Protein AF-A0A7S1IVI8-F1 (afdb_monomer_lite)

Sequence (232 aa):
GAVKAHVPAVGKTLTARTLLLISDVQFVPLKRIPSFKHANGERSRDVGDVARTAHVVMEAKKSFKKLTEKPQPLQKLVELHLTAAWDPYKTKGDMTAHNTTVAWCDTKAFQLVTTFDCPLETFGTWMRTTANIFKTDEMIESREILEMVDDVTSIVYSSYKSPALGVSKRDAVVMMVKDYKTADEAAALGLPAMRTFIDAGVSVKHPKAPEKKGYVRLKVFCAGYIAQELEP

Structure (mmCIF, N/CA/C/O backbone):
data_AF-A0A7S1IVI8-F1
#
_entry.id   AF-A0A7S1IVI8-F1
#
loop_
_atom_site.group_PDB
_atom_site.id
_atom_site.type_symbol
_atom_site.label_atom_id
_atom_site.label_alt_id
_atom_site.label_comp_id
_atom_site.label_asym_id
_atom_site.label_entity_id
_atom_site.label_seq_id
_atom_site.pdbx_PDB_ins_code
_atom_site.Cartn_x
_atom_site.Cartn_y
_atom_site.Cartn_z
_atom_site.occupancy
_atom_site.B_iso_or_equiv
_atom_site.auth_seq_id
_atom_site.auth_comp_id
_atom_site.auth_asym_id
_atom_site.auth_atom_id
_atom_site.pdbx_PDB_model_num
ATOM 1 N N . GLY A 1 1 ? -15.919 7.656 -6.593 1.00 27.58 1 GLY A N 1
ATOM 2 C CA . GLY A 1 1 ? -15.592 7.920 -8.013 1.00 27.58 1 GLY A CA 1
ATOM 3 C C . GLY A 1 1 ? -14.314 7.183 -8.368 1.00 27.58 1 GLY A C 1
ATOM 4 O O . GLY A 1 1 ? -13.648 6.735 -7.453 1.00 27.58 1 GLY A O 1
ATOM 5 N N . ALA A 1 2 ? -13.987 6.985 -9.650 1.00 26.30 2 ALA A N 1
ATOM 6 C CA . ALA A 1 2 ? -12.609 6.606 -9.992 1.00 26.30 2 ALA A CA 1
ATOM 7 C C . ALA A 1 2 ? -11.811 7.909 -9.996 1.00 26.30 2 ALA A C 1
ATOM 9 O O . ALA A 1 2 ? -12.207 8.838 -10.699 1.00 26.30 2 ALA A O 1
ATOM 10 N N . VAL A 1 3 ? -10.786 8.011 -9.157 1.00 32.88 3 VAL A N 1
ATOM 11 C CA . VAL A 1 3 ? -9.948 9.204 -9.090 1.00 32.88 3 VAL A CA 1
ATOM 12 C C . VAL A 1 3 ? -8.860 9.054 -10.143 1.00 32.88 3 VAL A C 1
ATOM 14 O O . VAL A 1 3 ? -8.028 8.158 -10.045 1.00 32.88 3 VAL A O 1
ATOM 17 N N . LYS A 1 4 ? -8.873 9.913 -11.168 1.00 35.69 4 LYS A N 1
ATOM 18 C CA . LYS A 1 4 ? -7.715 10.087 -12.050 1.00 35.69 4 LYS A CA 1
ATOM 19 C C . LYS A 1 4 ? -6.640 10.805 -11.241 1.00 35.69 4 LYS A C 1
ATOM 21 O O . LYS A 1 4 ? -6.613 12.032 -11.195 1.00 35.69 4 LYS A O 1
ATOM 26 N N . ALA A 1 5 ? -5.782 10.048 -10.567 1.00 44.56 5 ALA A N 1
ATOM 27 C CA . ALA A 1 5 ? -4.559 10.593 -10.004 1.00 44.56 5 ALA A CA 1
ATOM 28 C C . ALA A 1 5 ? -3.682 11.077 -11.170 1.00 44.56 5 ALA A C 1
ATOM 30 O O . ALA A 1 5 ? -3.105 10.266 -11.888 1.00 44.56 5 ALA A O 1
ATOM 31 N N . HIS A 1 6 ? -3.620 12.390 -11.408 1.00 49.34 6 HIS A N 1
ATOM 32 C CA . HIS A 1 6 ? -2.615 12.968 -12.302 1.00 49.34 6 HIS A CA 1
ATOM 33 C C . HIS A 1 6 ? -1.264 12.911 -11.587 1.00 49.34 6 HIS A C 1
ATOM 35 O O . HIS A 1 6 ? -0.893 13.822 -10.843 1.00 49.34 6 HIS A O 1
ATOM 41 N N . VAL A 1 7 ? -0.552 11.800 -11.766 1.00 53.34 7 VAL A N 1
ATOM 42 C CA . VAL A 1 7 ? 0.892 11.769 -11.539 1.00 53.34 7 VAL A CA 1
ATOM 43 C C . VAL A 1 7 ? 1.529 12.536 -12.707 1.00 53.34 7 VAL A C 1
ATOM 45 O O . VAL A 1 7 ? 1.076 12.352 -13.837 1.00 53.34 7 VAL A O 1
ATOM 48 N N . PRO A 1 8 ? 2.495 13.446 -12.475 1.00 52.72 8 PRO A N 1
ATOM 49 C CA . PRO A 1 8 ? 3.100 14.222 -13.555 1.00 52.72 8 PRO A CA 1
ATOM 50 C C . PRO A 1 8 ? 3.662 13.297 -14.639 1.00 52.72 8 PRO A C 1
ATOM 52 O O . PRO A 1 8 ? 4.476 12.425 -14.331 1.00 52.72 8 PRO A O 1
ATOM 55 N N . ALA A 1 9 ? 3.207 13.485 -15.879 1.00 47.66 9 ALA A N 1
ATOM 56 C CA . ALA A 1 9 ? 3.594 12.643 -17.001 1.00 47.66 9 ALA A CA 1
ATOM 57 C C . ALA A 1 9 ? 5.025 12.955 -17.446 1.00 47.66 9 ALA A C 1
ATOM 59 O O . ALA A 1 9 ? 5.341 14.104 -17.760 1.00 47.66 9 ALA A O 1
ATOM 60 N N . VAL A 1 10 ? 5.890 11.938 -17.463 1.00 49.22 10 VAL A N 1
ATOM 61 C CA . VAL A 1 10 ? 7.276 12.050 -17.949 1.00 49.22 10 VAL A CA 1
ATOM 62 C C . VAL A 1 10 ? 7.665 10.777 -18.713 1.00 49.22 10 VAL A C 1
ATOM 64 O O . VAL A 1 10 ? 8.539 10.027 -18.293 1.00 49.22 10 VAL A O 1
ATOM 67 N N . GLY A 1 11 ? 6.977 10.515 -19.828 1.00 43.66 11 GLY A N 1
ATOM 68 C CA . GLY A 1 11 ? 7.474 9.720 -20.963 1.00 43.66 11 GLY A CA 1
ATOM 69 C C . GLY A 1 11 ? 7.809 8.238 -20.743 1.00 43.66 11 GLY A C 1
ATOM 70 O O . GLY A 1 11 ? 8.435 7.645 -21.618 1.00 43.66 11 GLY A O 1
ATOM 71 N N . LYS A 1 12 ? 7.431 7.632 -19.614 1.00 54.69 12 LYS A N 1
ATOM 72 C CA . LYS A 1 12 ? 7.560 6.191 -19.362 1.00 54.69 12 LYS A CA 1
ATOM 73 C C . LYS A 1 12 ? 6.278 5.680 -18.727 1.00 54.69 12 LYS A C 1
ATOM 75 O O . LYS A 1 12 ? 5.839 6.227 -17.721 1.00 54.69 12 LYS A O 1
ATOM 80 N N . THR A 1 13 ? 5.724 4.603 -19.273 1.00 62.78 13 THR A N 1
ATOM 81 C CA . THR A 1 13 ? 4.551 3.935 -18.702 1.00 62.78 13 THR A CA 1
ATOM 82 C C . THR A 1 13 ? 4.991 2.820 -17.752 1.00 62.78 13 THR A C 1
ATOM 84 O O . THR A 1 13 ? 5.950 2.098 -18.010 1.00 62.78 13 THR A O 1
ATOM 87 N N . LEU A 1 14 ? 4.301 2.672 -16.627 1.00 62.88 14 LEU A N 1
ATOM 88 C CA . LEU A 1 14 ? 4.507 1.604 -15.655 1.00 62.88 14 LEU A CA 1
ATOM 89 C C . LEU A 1 14 ? 3.182 0.934 -15.304 1.00 62.88 14 LEU A C 1
ATOM 91 O O . LEU A 1 14 ? 2.121 1.555 -15.377 1.00 62.88 14 LEU A O 1
ATOM 95 N N . THR A 1 15 ? 3.236 -0.340 -14.918 1.00 60.28 15 THR A N 1
ATOM 96 C CA . THR A 1 15 ? 2.089 -1.047 -14.338 1.00 60.28 15 THR A CA 1
ATOM 97 C C . THR A 1 15 ? 2.228 -1.032 -12.831 1.00 60.28 15 THR A C 1
ATOM 99 O O . THR A 1 15 ? 3.221 -1.502 -12.281 1.00 60.28 15 THR A O 1
ATOM 102 N N . ALA A 1 16 ? 1.210 -0.532 -12.146 1.00 56.09 16 ALA A N 1
ATOM 103 C CA . ALA A 1 16 ? 1.125 -0.589 -10.702 1.00 56.09 16 ALA A CA 1
ATOM 104 C C . ALA A 1 16 ? -0.004 -1.527 -10.287 1.00 56.09 16 ALA A C 1
ATOM 106 O O . ALA A 1 16 ? -1.154 -1.423 -10.723 1.00 56.09 16 ALA A O 1
ATOM 107 N N . ARG A 1 17 ? 0.344 -2.447 -9.396 1.00 58.41 17 ARG A N 1
ATOM 108 C CA . ARG A 1 17 ? -0.577 -3.348 -8.724 1.00 58.41 17 ARG A CA 1
ATOM 109 C C . ARG A 1 17 ? -0.676 -2.896 -7.275 1.00 58.41 17 ARG A C 1
ATOM 111 O O . ARG A 1 17 ? 0.263 -3.051 -6.496 1.00 58.41 17 ARG A O 1
ATOM 118 N N . THR A 1 18 ? -1.802 -2.300 -6.910 1.00 59.81 18 THR A N 1
ATOM 119 C CA . THR A 1 18 ? -2.120 -1.993 -5.516 1.00 59.81 18 THR A CA 1
ATOM 120 C C . THR A 1 18 ? -2.774 -3.210 -4.904 1.00 59.81 18 THR A C 1
ATOM 122 O O . THR A 1 18 ? -3.796 -3.686 -5.390 1.00 59.81 18 THR A O 1
ATOM 125 N N . LEU A 1 19 ? -2.220 -3.699 -3.808 1.00 53.97 19 LEU A N 1
ATOM 126 C CA . LEU A 1 19 ? -2.821 -4.765 -3.038 1.00 53.97 19 LEU A CA 1
ATOM 127 C C . LEU A 1 19 ? -3.330 -4.203 -1.721 1.00 53.97 19 LEU A C 1
ATOM 129 O O . LEU A 1 19 ? -2.565 -3.670 -0.923 1.00 53.97 19 LEU A O 1
ATOM 133 N N . LEU A 1 20 ? -4.624 -4.335 -1.473 1.00 51.75 20 LEU A N 1
ATOM 134 C CA . LEU A 1 20 ? -5.239 -3.887 -0.239 1.00 51.75 20 LEU A CA 1
ATOM 135 C C . LEU A 1 20 ? -5.896 -5.074 0.448 1.00 51.75 20 LEU A C 1
ATOM 137 O O . LEU A 1 20 ? -6.904 -5.604 -0.023 1.00 51.75 20 LEU A O 1
ATOM 141 N N . LEU A 1 21 ? -5.352 -5.459 1.600 1.00 50.38 21 LEU A N 1
ATOM 142 C CA . LEU A 1 21 ? -6.040 -6.356 2.510 1.00 50.38 21 LEU A CA 1
ATOM 143 C C . LEU A 1 21 ? -6.258 -5.672 3.859 1.00 50.38 21 LEU A C 1
ATOM 145 O O . LEU A 1 21 ? -5.359 -5.507 4.689 1.00 50.38 21 LEU A O 1
ATOM 149 N N . ILE A 1 22 ? -7.510 -5.266 4.050 1.00 46.34 22 ILE A N 1
ATOM 150 C CA . ILE A 1 22 ? -8.045 -4.738 5.298 1.00 46.34 22 ILE A CA 1
ATOM 151 C C . ILE A 1 22 ? -8.967 -5.816 5.867 1.00 46.34 22 ILE A C 1
ATOM 153 O O . ILE A 1 22 ? -9.876 -6.280 5.175 1.00 46.34 22 ILE A O 1
ATOM 157 N N . SER A 1 23 ? -8.765 -6.193 7.127 1.00 34.94 23 SER A N 1
ATOM 158 C CA . SER A 1 23 ? -9.785 -6.917 7.884 1.00 34.94 23 SER A CA 1
ATOM 159 C C . SER A 1 23 ? -10.382 -6.024 8.976 1.00 34.94 23 SER A C 1
ATOM 161 O O . SER A 1 23 ? -9.795 -5.010 9.362 1.00 34.94 23 SER A O 1
ATOM 163 N N . ASP A 1 24 ? -11.596 -6.396 9.389 1.00 33.53 24 ASP A N 1
ATOM 164 C CA . ASP A 1 24 ? -12.567 -5.664 10.211 1.00 33.53 24 ASP A CA 1
ATOM 165 C C . ASP A 1 24 ? -13.382 -4.570 9.495 1.00 33.53 24 ASP A C 1
ATOM 167 O O . ASP A 1 24 ? -13.454 -3.402 9.891 1.00 33.53 24 ASP A O 1
ATOM 171 N N . VAL A 1 25 ? -14.163 -4.988 8.490 1.00 30.86 25 VAL A N 1
ATOM 172 C CA . VAL A 1 25 ? -15.459 -4.338 8.224 1.00 30.86 25 VAL A CA 1
ATOM 173 C C . VAL A 1 25 ? -16.477 -4.923 9.204 1.00 30.86 25 VAL A C 1
ATOM 175 O O . VAL A 1 25 ? -17.342 -5.708 8.832 1.00 30.86 25 VAL A O 1
ATOM 178 N N . GLN A 1 26 ? -16.373 -4.558 10.482 1.00 27.53 26 GLN A N 1
ATOM 179 C CA . GLN A 1 26 ? -17.473 -4.822 11.403 1.00 27.53 26 GLN A CA 1
ATOM 180 C C . GLN A 1 26 ? -18.625 -3.894 11.020 1.00 27.53 26 GLN A C 1
ATOM 182 O O . GLN A 1 26 ? -18.536 -2.670 11.156 1.00 27.53 26 GLN A O 1
ATOM 187 N N . PHE A 1 27 ? -19.699 -4.471 10.485 1.00 25.58 27 PHE A N 1
ATOM 188 C CA . PHE A 1 27 ? -20.988 -3.800 10.478 1.00 25.58 27 PHE A CA 1
ATOM 189 C C . PHE A 1 27 ? -21.419 -3.699 11.933 1.00 25.58 27 PHE A C 1
ATOM 191 O O . PHE A 1 27 ? -21.632 -4.717 12.588 1.00 25.58 27 PHE A O 1
ATOM 198 N N . VAL A 1 28 ? -21.529 -2.480 12.456 1.00 25.08 28 VAL A N 1
ATOM 199 C CA . VAL A 1 28 ? -22.255 -2.293 13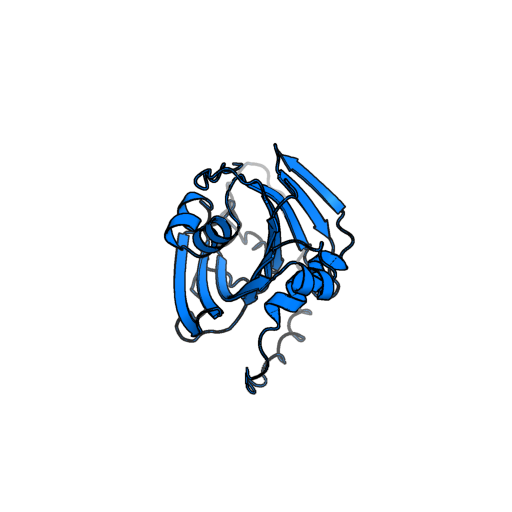.706 1.00 25.08 28 VAL A CA 1
ATOM 200 C C . VAL A 1 28 ? -23.715 -2.564 13.351 1.00 25.08 28 VAL A C 1
ATOM 202 O O . VAL A 1 28 ? -24.267 -1.826 12.531 1.00 25.08 28 VAL A O 1
ATOM 205 N N . PRO A 1 29 ? -24.364 -3.605 13.906 1.00 25.98 29 PRO A N 1
ATOM 206 C CA . PRO A 1 29 ? -25.803 -3.713 13.768 1.00 25.98 29 PRO A CA 1
ATOM 207 C C . PRO A 1 29 ? -26.363 -2.431 14.372 1.00 25.98 29 PRO A C 1
ATOM 209 O O . PRO A 1 29 ? -26.060 -2.129 15.529 1.00 25.98 29 PRO A O 1
ATOM 212 N N . LEU A 1 30 ? -27.117 -1.654 13.593 1.00 27.28 30 LEU A N 1
ATOM 213 C CA . LEU A 1 30 ? -27.808 -0.459 14.070 1.00 27.28 30 LEU A CA 1
ATOM 214 C C . LEU A 1 30 ? -28.721 -0.868 15.237 1.00 27.28 30 LEU A C 1
ATOM 216 O O . LEU A 1 30 ? -29.885 -1.217 15.051 1.00 27.28 30 LEU A O 1
ATOM 220 N N . LYS A 1 31 ? -28.200 -0.859 16.468 1.00 30.55 31 LYS A N 1
ATOM 221 C CA . LYS A 1 31 ? -29.008 -1.003 17.672 1.00 30.55 31 LYS A CA 1
ATOM 222 C C . LYS A 1 31 ? -29.820 0.279 17.794 1.00 30.55 31 LYS A C 1
ATOM 224 O O . LYS A 1 31 ? -29.331 1.283 18.291 1.00 30.55 31 LYS A O 1
ATOM 229 N N . ARG A 1 32 ? -31.065 0.193 17.316 1.00 30.88 32 ARG A N 1
ATOM 230 C CA . ARG A 1 32 ? -32.188 1.102 17.577 1.00 30.88 32 ARG A CA 1
ATOM 231 C C . ARG A 1 32 ? -31.864 2.584 17.371 1.00 30.88 32 ARG A C 1
ATOM 233 O O . ARG A 1 32 ? -31.698 3.339 18.323 1.00 30.88 32 ARG A O 1
ATOM 240 N N . ILE A 1 33 ? -31.942 3.018 16.115 1.00 29.89 33 ILE A N 1
ATOM 241 C CA . ILE A 1 33 ? -32.514 4.343 15.843 1.00 29.89 33 ILE A CA 1
ATOM 242 C C . ILE A 1 33 ? -33.944 4.312 16.427 1.00 29.89 33 ILE A C 1
ATOM 244 O O . ILE A 1 33 ? -34.641 3.315 16.203 1.00 29.89 33 ILE A O 1
ATOM 248 N N . PRO A 1 34 ? -34.388 5.315 17.210 1.00 28.28 34 PRO A N 1
ATOM 249 C CA . PRO A 1 34 ? -35.769 5.389 17.670 1.00 28.28 34 PRO A CA 1
ATOM 250 C C . PRO A 1 34 ? -36.694 5.268 16.462 1.00 28.28 34 PRO A C 1
ATOM 252 O O . PRO A 1 34 ? -36.568 6.011 15.492 1.00 28.28 34 PRO A O 1
ATOM 255 N N . SER A 1 35 ? -37.570 4.271 16.509 1.00 30.52 35 SER A N 1
ATOM 256 C CA . SER A 1 35 ? -38.517 3.928 15.456 1.00 30.52 35 SER A CA 1
ATOM 257 C C . SER A 1 35 ? -39.233 5.165 14.911 1.00 30.52 35 SER A C 1
ATOM 259 O O . SER A 1 35 ? -39.982 5.813 15.646 1.00 30.52 35 SER A O 1
ATOM 261 N N . PHE A 1 36 ? -39.078 5.431 13.613 1.00 29.09 36 PHE A N 1
ATOM 262 C CA . PHE A 1 36 ? -40.124 6.110 12.858 1.00 29.09 36 PHE A CA 1
ATOM 263 C C . PHE A 1 36 ? -41.367 5.217 12.925 1.00 29.09 36 PHE A C 1
ATOM 265 O O . PHE A 1 36 ? -41.352 4.075 12.467 1.00 29.09 36 PHE A O 1
ATOM 272 N N . LYS A 1 37 ? -42.424 5.711 13.574 1.00 28.11 37 LYS A N 1
ATOM 273 C CA . LYS A 1 37 ? -43.736 5.069 13.544 1.00 28.11 37 LYS A CA 1
ATOM 274 C C . LYS A 1 37 ? -44.317 5.263 12.146 1.00 28.11 37 LYS A C 1
ATOM 276 O O . LYS A 1 37 ? -44.696 6.377 11.804 1.00 28.11 37 LYS A O 1
ATOM 281 N N . HIS A 1 38 ? -44.451 4.179 11.392 1.00 32.41 38 HIS A N 1
ATOM 282 C CA . HIS A 1 38 ? -45.550 4.046 10.446 1.00 32.41 38 HIS A CA 1
ATOM 283 C C . HIS A 1 38 ? -46.514 2.971 10.941 1.00 32.41 38 HIS A C 1
ATOM 285 O O . HIS A 1 38 ? -46.120 1.998 11.586 1.00 32.41 38 HIS A O 1
ATOM 291 N N . ALA A 1 39 ? -47.793 3.252 10.710 1.00 35.09 39 ALA A N 1
ATOM 292 C CA . ALA A 1 39 ? -48.938 2.465 11.112 1.00 35.09 39 ALA A CA 1
ATOM 293 C C . ALA A 1 39 ? -48.855 1.054 10.527 1.00 35.09 39 ALA A C 1
ATOM 295 O O . ALA A 1 39 ? -48.947 0.882 9.317 1.00 35.09 39 ALA A O 1
ATOM 296 N N . ASN A 1 40 ? -48.597 0.077 11.389 1.00 36.66 40 ASN A N 1
ATOM 297 C CA . ASN A 1 40 ? -49.301 -1.202 11.497 1.00 36.66 40 ASN A CA 1
ATOM 298 C C . ASN A 1 40 ? -48.449 -2.087 12.402 1.00 36.66 40 ASN A C 1
ATOM 300 O O . ASN A 1 40 ? -47.330 -2.474 12.074 1.00 36.66 40 ASN A O 1
ATOM 304 N N . GLY A 1 41 ? -48.944 -2.270 13.623 1.00 43.31 41 GLY A N 1
ATOM 305 C CA . GLY A 1 41 ? -48.239 -2.995 14.659 1.00 43.31 41 GLY A CA 1
ATOM 306 C C . GLY A 1 41 ? -48.247 -4.484 14.376 1.00 43.31 41 GLY A C 1
ATOM 307 O O . GLY A 1 41 ? -49.315 -5.063 14.278 1.00 43.31 41 GLY A O 1
ATOM 308 N N . GLU A 1 42 ? -47.065 -5.088 14.364 1.00 32.31 42 GLU A N 1
ATOM 309 C CA . GLU A 1 42 ? -46.875 -6.489 14.724 1.00 32.31 42 GLU A CA 1
ATOM 310 C C . GLU A 1 42 ? -45.456 -6.666 15.282 1.00 32.31 42 GLU A C 1
ATOM 312 O O . GLU A 1 42 ? -44.466 -6.189 14.727 1.00 32.31 42 GLU A O 1
ATOM 317 N N . ARG A 1 43 ? -45.371 -7.270 16.472 1.00 37.41 43 ARG A N 1
ATOM 318 C CA . ARG A 1 43 ? -44.118 -7.613 17.155 1.00 37.41 43 ARG A CA 1
ATOM 319 C C . ARG A 1 43 ? -43.804 -9.074 16.867 1.00 37.41 43 ARG A C 1
ATOM 321 O O . ARG A 1 43 ? -44.665 -9.918 17.074 1.00 37.41 43 ARG A O 1
ATOM 328 N N . SER A 1 44 ? -42.542 -9.377 16.589 1.00 32.22 44 SER A N 1
ATOM 329 C CA . SER A 1 44 ? -41.991 -10.713 16.811 1.00 32.22 44 SER A CA 1
ATOM 330 C C . SER A 1 44 ? -40.713 -10.604 17.651 1.00 32.22 44 SER A C 1
ATOM 332 O O . SER A 1 44 ? -39.883 -9.711 17.459 1.00 32.22 44 SER A O 1
ATOM 334 N N . ARG A 1 45 ? -40.652 -11.456 18.679 1.00 34.81 45 ARG A N 1
ATOM 335 C CA . ARG A 1 45 ? -39.506 -11.718 19.549 1.00 34.81 45 ARG A CA 1
ATOM 336 C C . ARG A 1 45 ? -38.760 -12.904 18.941 1.00 34.81 45 ARG A C 1
ATOM 338 O O . ARG A 1 45 ? -39.413 -13.891 18.641 1.00 34.81 45 ARG A O 1
ATOM 345 N N . ASP A 1 46 ? -37.435 -12.839 18.886 1.00 30.05 46 ASP A N 1
ATOM 346 C CA . ASP A 1 46 ? -36.632 -13.874 19.537 1.00 30.05 46 ASP A CA 1
ATOM 347 C C . ASP A 1 46 ? -35.198 -13.400 19.786 1.00 30.05 46 ASP A C 1
ATOM 349 O O . ASP A 1 46 ? -34.561 -12.752 18.955 1.00 30.05 46 ASP A O 1
ATOM 353 N N . VAL A 1 47 ? -34.739 -13.663 21.006 1.00 36.25 47 VAL A N 1
ATOM 354 C CA . VAL A 1 47 ? -33.412 -13.362 21.540 1.00 36.25 47 VAL A CA 1
ATOM 355 C C . VAL A 1 47 ? -32.843 -14.706 21.967 1.00 36.25 47 VAL A C 1
ATOM 357 O O . VAL A 1 47 ? -33.313 -15.274 22.946 1.00 36.25 47 VAL A O 1
ATOM 360 N N . GLY A 1 48 ? -31.836 -15.201 21.256 1.00 27.77 48 GLY A N 1
ATOM 361 C CA . GLY A 1 48 ? -31.130 -16.423 21.629 1.00 27.77 48 GLY A CA 1
ATOM 362 C C . GLY A 1 48 ? -29.796 -16.539 20.898 1.00 27.77 48 GLY A C 1
ATOM 363 O O . GLY A 1 48 ? -29.765 -16.523 19.677 1.00 27.77 48 GLY A O 1
ATOM 364 N N . ASP A 1 49 ? -28.716 -16.647 21.677 1.00 31.14 49 ASP A N 1
ATOM 365 C CA . ASP A 1 49 ? -27.393 -17.173 21.298 1.00 31.14 49 ASP A CA 1
ATOM 366 C C . ASP A 1 49 ? -26.365 -16.294 20.558 1.00 31.14 49 ASP A C 1
ATOM 368 O O . ASP A 1 49 ? -25.866 -16.633 19.490 1.00 31.14 49 ASP A O 1
ATOM 372 N N . VAL A 1 50 ? -25.878 -15.238 21.230 1.00 30.39 50 VAL A N 1
ATOM 373 C CA . VAL A 1 50 ? -24.569 -14.598 20.907 1.00 30.39 50 VAL A CA 1
ATOM 374 C C . VAL A 1 50 ? -23.591 -14.643 22.102 1.00 30.39 50 VAL A C 1
ATOM 376 O O . VAL A 1 50 ? -22.577 -13.955 22.145 1.00 30.39 50 VAL A O 1
ATOM 379 N N . ALA A 1 51 ? -23.857 -15.488 23.102 1.00 29.56 51 ALA A N 1
ATOM 380 C CA . ALA A 1 51 ? -23.073 -15.542 24.342 1.00 29.56 51 ALA A CA 1
ATOM 381 C C . ALA A 1 51 ? -21.893 -16.542 24.334 1.00 29.56 51 ALA A C 1
ATOM 383 O O . ALA A 1 51 ? -21.327 -16.804 25.391 1.00 29.56 51 ALA A O 1
ATOM 384 N N . ARG A 1 52 ? -21.483 -17.100 23.182 1.00 28.05 52 ARG A N 1
ATOM 385 C CA . ARG A 1 52 ? -20.407 -18.121 23.129 1.00 28.05 52 ARG A CA 1
ATOM 386 C C . ARG A 1 52 ? -19.152 -17.785 22.316 1.00 28.05 52 ARG A C 1
ATOM 388 O O . ARG A 1 52 ? -18.234 -18.594 22.294 1.00 28.05 52 ARG A O 1
ATOM 395 N N . THR A 1 53 ? -19.019 -16.575 21.771 1.00 30.14 53 THR A N 1
ATOM 396 C CA . THR A 1 53 ? -17.805 -16.170 21.016 1.00 30.14 53 THR A CA 1
ATOM 397 C C . THR A 1 53 ? -16.853 -15.268 21.819 1.00 30.14 53 THR A C 1
ATOM 399 O O . THR A 1 53 ? -15.921 -14.687 21.274 1.00 30.14 53 THR A O 1
ATOM 402 N N . ALA A 1 54 ? -17.055 -15.137 23.134 1.00 28.08 54 ALA A N 1
ATOM 403 C CA . ALA A 1 54 ? -16.289 -14.217 23.984 1.00 28.08 54 ALA A CA 1
ATOM 404 C C . ALA A 1 54 ? -15.081 -14.849 24.711 1.00 28.08 54 ALA A C 1
ATOM 406 O O . ALA A 1 54 ? -14.492 -14.198 25.570 1.00 28.08 54 ALA A O 1
ATOM 407 N N . HIS A 1 55 ? -14.688 -16.092 24.397 1.00 26.14 55 HIS A N 1
ATOM 408 C CA . HIS A 1 55 ? -13.650 -16.807 25.166 1.00 26.14 55 HIS A CA 1
ATOM 409 C C . HIS A 1 55 ? -12.370 -17.195 24.407 1.00 26.14 55 HIS A C 1
ATOM 411 O O . HIS A 1 55 ? -11.495 -17.812 25.000 1.00 26.14 55 HIS A O 1
ATOM 417 N N . VAL A 1 56 ? -12.196 -16.791 23.141 1.00 27.47 56 VAL A N 1
ATOM 418 C CA . VAL A 1 56 ? -11.006 -17.177 22.338 1.00 27.47 56 VAL A CA 1
ATOM 419 C C . VAL A 1 56 ? -10.042 -16.005 22.050 1.00 27.47 56 VAL A C 1
ATOM 421 O O . VAL A 1 56 ? -8.963 -16.198 21.506 1.00 27.47 56 VAL A O 1
ATOM 424 N N . VAL A 1 57 ? -10.343 -14.772 22.476 1.00 28.78 57 VAL A N 1
ATOM 425 C CA . VAL A 1 57 ? -9.562 -13.575 22.064 1.00 28.78 57 VAL A CA 1
ATOM 426 C C . VAL A 1 57 ? -8.545 -13.090 23.122 1.00 28.78 57 VAL A C 1
ATOM 428 O O . VAL A 1 57 ? -7.929 -12.037 22.975 1.00 28.78 57 VAL A O 1
ATOM 431 N N . MET A 1 58 ? -8.307 -13.846 24.198 1.00 26.38 58 MET A N 1
ATOM 432 C CA . MET A 1 58 ? -7.532 -13.354 25.354 1.00 26.38 58 MET A CA 1
ATOM 433 C C . MET A 1 58 ? -6.037 -13.722 25.405 1.00 26.38 58 MET A C 1
ATOM 435 O O . MET A 1 58 ? -5.353 -13.244 26.308 1.00 26.38 58 MET A O 1
ATOM 439 N N . GLU A 1 59 ? -5.469 -14.443 24.432 1.00 27.41 59 GLU A N 1
ATOM 440 C CA . GLU A 1 59 ? -4.051 -14.870 24.498 1.00 27.41 59 GLU A CA 1
ATOM 441 C C . GLU A 1 59 ? -3.110 -14.326 23.406 1.00 27.41 59 GLU A C 1
ATOM 443 O O . GLU A 1 59 ? -2.012 -14.832 23.211 1.00 27.41 59 GLU A O 1
ATOM 448 N N . ALA A 1 60 ? -3.431 -13.199 22.762 1.00 30.59 60 ALA A N 1
ATOM 449 C CA . ALA A 1 60 ? -2.455 -12.474 21.925 1.00 30.59 60 ALA A CA 1
ATOM 450 C C . ALA A 1 60 ? -1.643 -11.417 22.713 1.00 30.59 60 ALA A C 1
ATOM 452 O O . ALA A 1 60 ? -1.235 -10.382 22.177 1.00 30.59 60 ALA A O 1
ATOM 453 N N . LYS A 1 61 ? -1.427 -11.646 24.015 1.00 37.28 61 LYS A N 1
ATOM 454 C CA . LYS A 1 61 ? -0.542 -10.847 24.875 1.00 37.28 61 LYS A CA 1
ATOM 455 C C . LYS A 1 61 ? 0.719 -11.646 25.188 1.00 37.28 61 LYS A C 1
ATOM 457 O O . LYS A 1 61 ? 0.825 -12.215 26.266 1.00 37.28 61 LYS A O 1
ATOM 462 N N . LYS A 1 62 ? 1.698 -11.637 24.282 1.00 30.47 62 LYS A N 1
ATOM 463 C CA . LYS A 1 62 ? 3.106 -11.841 24.650 1.00 30.47 62 LYS A CA 1
ATOM 464 C C . LYS A 1 62 ? 4.050 -11.324 23.562 1.00 30.47 62 LYS A C 1
ATOM 466 O O . LYS A 1 62 ? 4.094 -11.833 22.453 1.00 30.47 62 LYS A O 1
ATOM 471 N N . SER A 1 63 ? 4.829 -10.324 23.977 1.00 32.38 63 SER A N 1
ATOM 472 C CA . SER A 1 63 ? 6.253 -10.189 23.654 1.00 32.38 63 SER A CA 1
ATOM 473 C C . SER A 1 63 ? 6.639 -9.552 22.315 1.00 32.38 63 SER A C 1
ATOM 475 O O . SER A 1 63 ? 6.936 -10.221 21.334 1.00 32.38 63 SER A O 1
ATOM 477 N N . PHE A 1 64 ? 6.820 -8.227 22.366 1.00 43.91 64 PHE A N 1
ATOM 478 C CA . PHE A 1 64 ? 7.860 -7.530 21.605 1.00 43.91 64 PHE A CA 1
ATOM 479 C C . PHE A 1 64 ? 9.231 -8.136 21.964 1.00 43.91 64 PHE A C 1
ATOM 481 O O . PHE A 1 64 ? 9.815 -7.806 22.997 1.00 43.91 64 PHE A O 1
ATOM 488 N N . LYS A 1 65 ? 9.748 -9.041 21.132 1.00 32.59 65 LYS A N 1
ATOM 489 C CA . LYS A 1 65 ? 11.164 -9.425 21.121 1.00 32.59 65 LYS A CA 1
ATOM 490 C C . LYS A 1 65 ? 11.744 -9.047 19.756 1.00 32.59 65 LYS A C 1
ATOM 492 O O . LYS A 1 65 ? 11.352 -9.614 18.750 1.00 32.59 65 LYS A O 1
ATOM 497 N N . LYS A 1 66 ? 12.628 -8.042 19.792 1.00 34.94 66 LYS A N 1
ATOM 498 C CA . LYS A 1 66 ? 13.604 -7.580 18.787 1.00 34.94 66 LYS A CA 1
ATOM 499 C C . LYS A 1 66 ? 13.193 -7.671 17.302 1.00 34.94 66 LYS A C 1
ATOM 501 O O . LYS A 1 66 ? 13.376 -8.691 16.652 1.00 34.94 66 LYS A O 1
ATOM 506 N N . LEU A 1 67 ? 12.784 -6.522 16.757 1.00 39.19 67 LEU A N 1
ATOM 507 C CA . LEU A 1 67 ? 12.730 -6.180 15.323 1.00 39.19 67 LEU A CA 1
ATOM 508 C C . LEU A 1 67 ? 14.148 -6.104 14.697 1.00 39.19 67 LEU A C 1
ATOM 510 O O . LEU A 1 67 ? 14.535 -5.078 14.150 1.00 39.19 67 LEU A O 1
ATOM 514 N N . THR A 1 68 ? 14.964 -7.153 14.833 1.00 36.72 68 THR A N 1
ATOM 515 C CA . THR A 1 68 ? 16.324 -7.221 14.251 1.00 36.72 68 THR A CA 1
ATOM 516 C C . THR A 1 68 ? 16.401 -8.012 12.942 1.00 36.72 68 THR A C 1
ATOM 518 O O . THR A 1 68 ? 17.478 -8.119 12.369 1.00 36.72 68 THR A O 1
ATOM 521 N N . GLU A 1 69 ? 15.273 -8.498 12.422 1.00 43.50 69 GLU A N 1
ATOM 522 C CA . GLU A 1 69 ? 15.152 -9.071 11.074 1.00 43.50 69 GLU A CA 1
ATOM 523 C C . GLU A 1 69 ? 14.264 -8.134 10.224 1.00 43.50 69 GLU A C 1
ATOM 525 O O . GLU A 1 69 ? 13.055 -8.046 10.437 1.00 43.50 69 GLU A O 1
ATOM 530 N N . LYS A 1 70 ? 14.837 -7.353 9.297 1.00 48.19 70 LYS A N 1
ATOM 531 C CA . LYS A 1 70 ? 14.063 -6.562 8.308 1.00 48.19 70 LYS A CA 1
ATOM 532 C C . LYS A 1 70 ? 13.550 -7.484 7.177 1.00 48.19 70 LYS A C 1
ATOM 534 O O . LYS A 1 70 ? 14.281 -8.405 6.831 1.00 48.19 70 LYS A O 1
ATOM 539 N N . PRO A 1 71 ? 12.458 -7.181 6.436 1.00 54.22 71 PRO A N 1
ATOM 540 C CA . PRO A 1 71 ? 11.168 -6.599 6.804 1.00 54.22 71 PRO A CA 1
ATOM 541 C C . PRO A 1 71 ? 9.999 -7.530 6.368 1.00 54.22 71 PRO A C 1
ATOM 543 O O . PRO A 1 71 ? 9.656 -7.610 5.186 1.00 54.22 71 PRO A O 1
ATOM 546 N N . GLN A 1 72 ? 9.312 -8.177 7.320 1.00 81.19 72 GLN A N 1
ATOM 547 C CA . GLN A 1 72 ? 8.152 -9.058 7.049 1.00 81.19 72 GLN A CA 1
ATOM 548 C C . GLN A 1 72 ? 7.084 -8.511 6.065 1.00 81.19 72 GLN A C 1
ATOM 550 O O . GLN A 1 72 ? 6.517 -9.314 5.319 1.00 81.19 72 GLN A O 1
ATOM 555 N N . PRO A 1 73 ? 6.771 -7.195 6.012 1.00 90.44 73 PRO A N 1
ATOM 556 C CA . PRO A 1 73 ? 5.721 -6.690 5.124 1.00 90.44 73 PRO A CA 1
ATOM 557 C C . PRO A 1 73 ? 5.995 -6.895 3.631 1.00 90.44 73 PRO A C 1
ATOM 559 O O . PRO A 1 73 ? 5.071 -7.257 2.905 1.00 90.44 73 PRO A O 1
ATOM 562 N N . LEU A 1 74 ? 7.237 -6.675 3.174 1.00 91.62 74 LEU A N 1
ATOM 563 C CA . LEU A 1 74 ? 7.582 -6.758 1.748 1.00 91.62 74 LEU A CA 1
ATOM 564 C C . LEU A 1 74 ? 7.456 -8.194 1.239 1.00 91.62 74 LEU A C 1
ATOM 566 O O . LEU A 1 74 ? 6.785 -8.433 0.240 1.00 91.62 74 LEU A O 1
ATOM 570 N N . GLN A 1 75 ? 8.042 -9.152 1.964 1.00 90.31 75 GLN A N 1
ATOM 571 C CA . GLN A 1 75 ? 7.966 -10.570 1.611 1.00 90.31 75 GLN A CA 1
ATOM 572 C C . GLN A 1 75 ? 6.515 -11.048 1.573 1.00 90.31 75 GLN A C 1
ATOM 574 O O . GLN A 1 75 ? 6.102 -11.669 0.600 1.00 90.31 75 GLN A O 1
ATOM 579 N N . LYS A 1 76 ? 5.717 -10.689 2.587 1.00 88.62 76 LYS A N 1
ATOM 580 C CA . LYS A 1 76 ? 4.299 -11.054 2.644 1.00 88.62 76 LYS A CA 1
ATOM 581 C C . LYS A 1 76 ? 3.503 -10.485 1.467 1.00 88.62 76 LYS A C 1
ATOM 583 O O . LYS A 1 76 ? 2.607 -11.153 0.956 1.00 88.62 76 LYS A O 1
ATOM 588 N N . LEU A 1 77 ? 3.817 -9.259 1.043 1.00 91.62 77 LEU A N 1
ATOM 589 C CA . LEU A 1 77 ? 3.180 -8.626 -0.110 1.00 91.62 77 LEU A CA 1
ATOM 590 C C . LEU A 1 77 ? 3.524 -9.360 -1.413 1.00 91.62 77 LEU A C 1
ATOM 592 O O . LEU A 1 77 ? 2.624 -9.644 -2.201 1.00 91.62 77 LEU A O 1
ATOM 596 N N . VAL A 1 78 ? 4.801 -9.691 -1.618 1.00 91.31 78 VAL A N 1
ATOM 597 C CA . VAL A 1 78 ? 5.277 -10.433 -2.798 1.00 91.31 78 VAL A CA 1
ATOM 598 C C . VAL A 1 78 ? 4.698 -11.846 -2.834 1.00 91.31 78 VAL A C 1
ATOM 600 O O . VAL A 1 78 ? 4.166 -12.263 -3.858 1.00 91.31 78 VAL A O 1
ATOM 603 N N . GLU A 1 79 ? 4.720 -12.567 -1.716 1.00 90.81 79 GLU A N 1
ATOM 604 C CA . GLU A 1 79 ? 4.143 -13.909 -1.617 1.00 90.81 79 GLU A CA 1
ATOM 605 C C . GLU A 1 79 ? 2.649 -13.891 -1.948 1.00 90.81 79 GLU A C 1
ATOM 607 O O . GLU A 1 79 ? 2.189 -14.676 -2.777 1.00 90.81 79 GLU A O 1
ATOM 612 N N . LEU A 1 80 ? 1.890 -12.950 -1.372 1.00 88.44 80 LEU A N 1
ATOM 613 C CA . LEU A 1 80 ? 0.467 -12.812 -1.671 1.00 88.44 80 LEU A CA 1
ATOM 614 C C . LEU A 1 80 ? 0.230 -12.423 -3.137 1.00 88.44 80 LEU A C 1
ATOM 616 O O . LEU A 1 80 ? -0.758 -12.845 -3.732 1.00 88.44 80 LEU A O 1
ATOM 620 N N . HIS A 1 81 ? 1.127 -11.637 -3.733 1.00 89.69 81 HIS A N 1
ATOM 621 C CA . HIS A 1 81 ? 1.048 -11.290 -5.144 1.00 89.69 81 HIS A CA 1
ATOM 622 C C . HIS A 1 81 ? 1.182 -12.518 -6.055 1.00 89.69 81 HIS A C 1
ATOM 624 O O . HIS A 1 81 ? 0.386 -12.665 -6.981 1.00 89.69 81 HIS A O 1
ATOM 630 N N . LEU A 1 82 ? 2.159 -13.381 -5.772 1.00 89.50 82 LEU A N 1
ATOM 631 C CA . LEU A 1 82 ? 2.553 -14.501 -6.628 1.00 89.50 82 LEU A CA 1
ATOM 632 C C . LEU A 1 82 ? 1.711 -15.763 -6.431 1.00 89.50 82 LEU A C 1
ATOM 634 O O . LEU A 1 82 ? 1.495 -16.508 -7.380 1.00 89.50 82 LEU A O 1
ATOM 638 N N . THR A 1 83 ? 1.269 -16.027 -5.203 1.00 87.31 83 THR A N 1
ATOM 639 C CA . THR A 1 83 ? 0.665 -17.322 -4.841 1.00 87.31 83 THR A CA 1
ATOM 640 C C . THR A 1 83 ? -0.859 -17.312 -4.837 1.00 87.31 83 THR A C 1
ATOM 642 O O . THR A 1 83 ? -1.480 -18.373 -4.892 1.00 87.31 83 THR A O 1
ATOM 645 N N . ALA A 1 84 ? -1.487 -16.135 -4.766 1.00 86.62 84 ALA A N 1
ATOM 646 C CA . ALA A 1 84 ? -2.937 -16.047 -4.709 1.00 86.62 84 ALA A CA 1
ATOM 647 C C . ALA A 1 84 ? -3.593 -16.348 -6.062 1.00 86.62 84 ALA A C 1
ATOM 649 O O . ALA A 1 84 ? -3.217 -15.804 -7.101 1.00 86.62 84 ALA A O 1
ATOM 650 N N . ALA A 1 85 ? -4.661 -17.144 -6.015 1.00 92.06 85 ALA A N 1
ATOM 651 C CA . ALA A 1 85 ? -5.583 -17.310 -7.129 1.00 92.06 85 ALA A CA 1
ATOM 652 C C . ALA A 1 85 ? -6.496 -16.074 -7.217 1.00 92.06 85 ALA A C 1
ATOM 654 O O . ALA A 1 85 ? -7.489 -15.969 -6.495 1.00 92.06 85 ALA A O 1
ATOM 655 N N . TRP A 1 86 ? -6.105 -15.096 -8.036 1.00 90.62 86 TRP A N 1
ATOM 656 C CA . TRP A 1 86 ? -6.825 -13.833 -8.211 1.00 90.62 86 TRP A CA 1
ATOM 657 C C . TRP A 1 86 ? -8.034 -13.984 -9.139 1.00 90.62 86 TRP A C 1
ATOM 659 O O . TRP A 1 86 ? -7.884 -14.093 -10.355 1.00 90.62 86 TRP A O 1
ATOM 669 N N . ASP A 1 87 ? -9.236 -13.876 -8.579 1.00 93.12 87 ASP A N 1
ATOM 670 C CA . ASP A 1 87 ? -10.482 -13.869 -9.339 1.00 93.12 87 ASP A CA 1
ATOM 671 C C . ASP A 1 87 ? -10.820 -12.450 -9.815 1.00 93.12 87 ASP A C 1
ATOM 673 O O . ASP A 1 87 ? -10.784 -11.507 -9.013 1.00 93.12 87 ASP A O 1
ATOM 677 N N . PRO A 1 88 ? -11.196 -12.248 -11.091 1.00 93.00 88 PRO A N 1
ATOM 678 C CA . PRO A 1 88 ? -11.723 -10.969 -11.553 1.00 93.00 88 PRO A CA 1
ATOM 679 C C . PRO A 1 88 ? -12.935 -10.538 -10.719 1.00 93.00 88 PRO A C 1
ATOM 681 O O . PRO A 1 88 ? -13.863 -11.309 -10.488 1.00 93.00 88 PRO A O 1
ATOM 684 N N . TYR A 1 89 ? -12.946 -9.283 -10.273 1.00 90.00 89 TYR A N 1
ATOM 685 C CA . TYR A 1 89 ? -14.048 -8.715 -9.497 1.00 90.00 89 TYR A CA 1
ATOM 686 C C . TYR A 1 89 ? -14.791 -7.634 -10.272 1.00 90.00 89 TYR A C 1
ATOM 688 O O . TYR A 1 89 ? -16.015 -7.673 -10.390 1.00 90.00 89 TYR A O 1
ATOM 696 N N . LYS A 1 90 ? -14.060 -6.629 -10.768 1.00 90.44 90 LYS A N 1
ATOM 697 C CA . LYS A 1 90 ? -14.657 -5.469 -11.432 1.00 90.44 90 LYS A CA 1
ATOM 698 C C . LYS A 1 90 ? -13.633 -4.710 -12.260 1.00 90.44 90 LYS A C 1
ATOM 700 O O . LYS A 1 90 ? -12.578 -4.371 -11.745 1.00 90.44 90 LYS A O 1
ATOM 705 N N . TH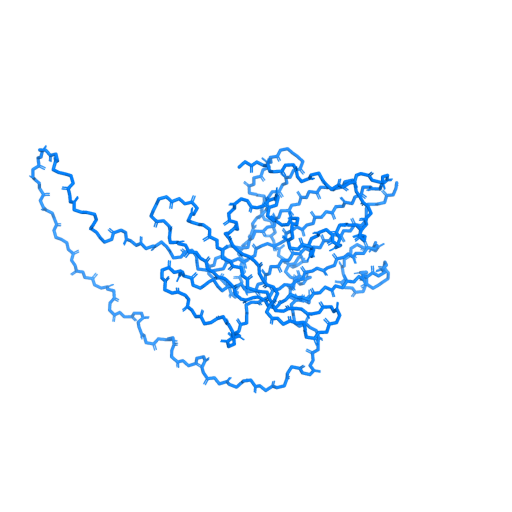R A 1 91 ? -13.998 -4.309 -13.470 1.00 90.94 91 THR A N 1
ATOM 706 C CA . THR A 1 91 ? -13.198 -3.384 -14.287 1.00 90.94 91 THR A CA 1
ATOM 707 C C . THR A 1 91 ? -13.882 -2.025 -14.367 1.00 90.94 91 THR A C 1
ATOM 709 O O . THR A 1 91 ? -15.113 -1.931 -14.417 1.00 90.94 91 THR A O 1
ATOM 712 N N . LYS A 1 92 ? -13.096 -0.947 -14.342 1.00 88.00 92 LYS A N 1
ATOM 713 C CA . LYS A 1 92 ? -13.576 0.418 -14.556 1.00 88.00 92 LYS A CA 1
ATOM 714 C C . LYS A 1 92 ? -12.487 1.256 -15.225 1.00 88.00 92 LYS A C 1
ATOM 716 O O . LYS A 1 92 ? -11.560 1.695 -14.554 1.00 88.00 92 LYS A O 1
ATOM 721 N N . GLY A 1 93 ? -12.668 1.549 -16.512 1.00 89.44 93 GLY A N 1
ATOM 722 C CA . GLY A 1 93 ? -11.642 2.225 -17.307 1.00 89.44 93 GLY A CA 1
ATOM 723 C C . GLY A 1 93 ? -10.443 1.305 -17.531 1.00 89.44 93 GLY A C 1
ATOM 724 O O . GLY A 1 93 ? -10.626 0.143 -17.880 1.00 89.44 93 GLY A O 1
ATOM 725 N N . ASP A 1 94 ? -9.249 1.831 -17.291 1.00 85.06 94 ASP A N 1
ATOM 726 C CA . ASP A 1 94 ? -7.950 1.148 -17.326 1.00 85.06 94 ASP A CA 1
ATOM 727 C C . ASP A 1 94 ? -7.630 0.352 -16.048 1.00 85.06 94 ASP A C 1
ATOM 729 O O . ASP A 1 94 ? -6.663 -0.406 -16.011 1.00 85.06 94 ASP A O 1
ATOM 733 N N . MET A 1 95 ? -8.460 0.477 -15.009 1.00 85.44 95 MET A N 1
ATOM 734 C CA . MET A 1 95 ? -8.270 -0.224 -13.746 1.00 85.44 95 MET A CA 1
ATOM 735 C C . MET A 1 95 ? -9.103 -1.508 -13.676 1.00 85.44 95 MET A C 1
ATOM 737 O O . MET A 1 95 ? -10.329 -1.486 -13.842 1.00 85.44 95 MET A O 1
ATOM 741 N N . THR A 1 96 ? -8.456 -2.615 -13.312 1.00 87.50 96 THR A N 1
ATOM 742 C CA . THR A 1 96 ? -9.110 -3.897 -13.020 1.00 87.50 96 THR A CA 1
ATOM 743 C C . THR A 1 96 ? -8.902 -4.290 -11.564 1.00 87.50 96 THR A C 1
ATOM 745 O O . THR A 1 96 ? -7.789 -4.289 -11.051 1.00 87.50 96 THR A O 1
ATOM 748 N N . ALA A 1 97 ? -9.995 -4.621 -10.885 1.00 88.19 97 ALA A N 1
ATOM 749 C CA . ALA A 1 97 ? -10.009 -5.159 -9.541 1.00 88.19 97 ALA A CA 1
ATOM 750 C C . ALA A 1 97 ? -10.153 -6.679 -9.588 1.00 88.19 97 ALA A C 1
ATOM 752 O O . ALA A 1 97 ? -11.061 -7.200 -10.240 1.00 88.19 97 ALA A O 1
ATOM 753 N N . HIS A 1 98 ? -9.318 -7.359 -8.820 1.00 90.94 98 HIS A N 1
ATOM 754 C CA . HIS A 1 98 ? -9.382 -8.778 -8.522 1.00 90.94 98 HIS A CA 1
ATOM 755 C C . HIS A 1 98 ? -9.599 -8.973 -7.022 1.00 90.94 98 HIS A C 1
ATOM 757 O O . HIS A 1 98 ? -9.304 -8.085 -6.214 1.00 90.94 98 HIS A O 1
ATOM 763 N N . ASN A 1 99 ? -10.109 -10.133 -6.630 1.00 92.81 99 ASN A N 1
ATOM 764 C CA . ASN A 1 99 ? -10.157 -10.537 -5.235 1.00 92.81 99 ASN A CA 1
ATOM 765 C C . ASN A 1 99 ? -9.704 -11.986 -5.058 1.00 92.81 99 ASN A C 1
ATOM 767 O O . ASN A 1 99 ? -9.646 -12.746 -6.015 1.00 92.81 99 ASN A O 1
ATOM 771 N N . THR A 1 100 ? -9.348 -12.346 -3.832 1.00 92.25 100 THR A N 1
ATOM 772 C CA . THR A 1 100 ? -9.098 -13.739 -3.458 1.00 92.25 100 THR A CA 1
ATOM 773 C C . THR A 1 100 ? -9.433 -13.956 -1.985 1.00 92.25 100 THR A C 1
ATOM 775 O O . THR A 1 100 ? -9.622 -12.995 -1.229 1.00 92.25 100 THR A O 1
ATOM 778 N N . THR A 1 101 ? -9.490 -15.207 -1.550 1.00 88.88 101 THR A N 1
ATOM 779 C CA . THR A 1 101 ? -9.508 -15.575 -0.129 1.00 88.88 101 THR A CA 1
ATOM 780 C C . THR A 1 101 ? -8.102 -15.939 0.326 1.00 88.88 101 THR A C 1
ATOM 782 O O . THR A 1 101 ? -7.361 -16.574 -0.419 1.00 88.88 101 THR A O 1
ATOM 785 N N . VAL A 1 102 ? -7.735 -15.585 1.556 1.00 82.44 102 VAL A N 1
ATOM 786 C CA . VAL A 1 102 ? -6.428 -15.937 2.131 1.00 82.44 102 VAL A CA 1
ATOM 787 C C . VAL A 1 102 ? -6.624 -16.729 3.418 1.00 82.44 102 VAL A C 1
ATOM 789 O O . VAL A 1 102 ? -7.489 -16.401 4.221 1.00 82.44 102 VAL A O 1
ATOM 792 N N . ALA A 1 103 ? -5.808 -17.757 3.648 1.00 84.12 103 ALA A N 1
ATOM 793 C CA . ALA A 1 103 ? -5.991 -18.670 4.784 1.00 84.12 103 ALA A CA 1
ATOM 794 C C . ALA A 1 103 ? -5.870 -17.995 6.165 1.00 84.12 103 ALA A C 1
ATOM 796 O O . ALA A 1 103 ? -6.371 -18.505 7.160 1.00 84.12 103 ALA A O 1
ATOM 797 N N . TRP A 1 104 ? -5.186 -16.853 6.236 1.00 78.19 104 TRP A N 1
ATOM 798 C CA . TRP A 1 104 ? -4.895 -16.139 7.480 1.00 78.19 104 TRP A CA 1
ATOM 799 C C . TRP A 1 104 ? -5.828 -14.944 7.740 1.00 78.19 104 TRP A C 1
ATOM 801 O O . TRP A 1 104 ? -5.584 -14.172 8.672 1.00 78.19 104 TRP A O 1
ATOM 811 N N . CYS A 1 105 ? -6.869 -14.754 6.923 1.00 72.81 105 CYS A N 1
ATOM 812 C CA . CYS A 1 105 ? -7.850 -13.686 7.092 1.00 72.81 105 CYS A CA 1
ATOM 813 C C . CYS A 1 105 ? -9.246 -14.137 6.653 1.00 72.81 105 CYS A C 1
ATOM 815 O O . CYS A 1 105 ? -9.431 -14.559 5.518 1.00 72.81 105 CYS A O 1
ATOM 817 N N . ASP A 1 106 ? -10.246 -13.930 7.511 1.00 77.94 106 ASP A N 1
ATOM 818 C CA . ASP A 1 106 ? -11.651 -14.236 7.196 1.00 77.94 106 ASP A CA 1
ATOM 819 C C . ASP A 1 106 ? -12.268 -13.263 6.170 1.00 77.94 106 ASP A C 1
ATOM 821 O O . ASP A 1 106 ? -13.418 -13.416 5.756 1.00 77.94 106 ASP A O 1
ATOM 825 N N . THR A 1 107 ? -11.524 -12.229 5.761 1.00 81.12 107 THR A N 1
ATOM 826 C CA . THR A 1 107 ? -11.934 -11.276 4.724 1.00 81.12 107 THR A CA 1
ATOM 827 C C . THR A 1 107 ? -11.180 -11.502 3.420 1.00 81.12 107 THR A C 1
ATOM 829 O O . THR A 1 107 ? -10.050 -11.991 3.393 1.00 81.12 107 THR A O 1
ATOM 832 N N . LYS A 1 108 ? -11.809 -11.100 2.311 1.00 86.62 108 LYS A N 1
ATOM 833 C CA . LYS A 1 108 ? -11.191 -11.156 0.986 1.00 86.62 108 LYS A CA 1
ATOM 834 C C . LYS A 1 108 ? -10.022 -10.176 0.864 1.00 86.62 108 LYS A C 1
ATOM 836 O O . LYS A 1 108 ? -10.102 -9.037 1.329 1.00 86.62 108 LYS A O 1
ATOM 841 N N . ALA A 1 109 ? -8.979 -10.607 0.164 1.00 87.69 109 ALA A N 1
ATOM 842 C CA . ALA A 1 109 ? -7.951 -9.734 -0.383 1.00 87.69 109 ALA A CA 1
ATOM 843 C C . ALA A 1 109 ? -8.480 -9.036 -1.632 1.00 87.69 109 ALA A C 1
ATOM 845 O O . ALA A 1 109 ? -9.195 -9.664 -2.412 1.00 87.69 109 ALA A O 1
ATOM 846 N N . PHE A 1 110 ? -8.074 -7.791 -1.868 1.00 89.25 110 PHE A N 1
ATOM 847 C CA . PHE A 1 110 ? -8.340 -7.104 -3.127 1.00 89.25 110 PHE A CA 1
ATOM 848 C C . PHE A 1 110 ? -7.038 -6.646 -3.768 1.00 89.25 110 PHE A C 1
ATOM 850 O O . PHE A 1 110 ? -6.179 -6.072 -3.102 1.00 89.25 110 PHE A O 1
ATOM 857 N N . GLN A 1 111 ? -6.924 -6.858 -5.073 1.00 91.06 111 GLN A N 1
ATOM 858 C CA . GLN A 1 111 ? -5.847 -6.343 -5.906 1.00 91.06 111 GLN A 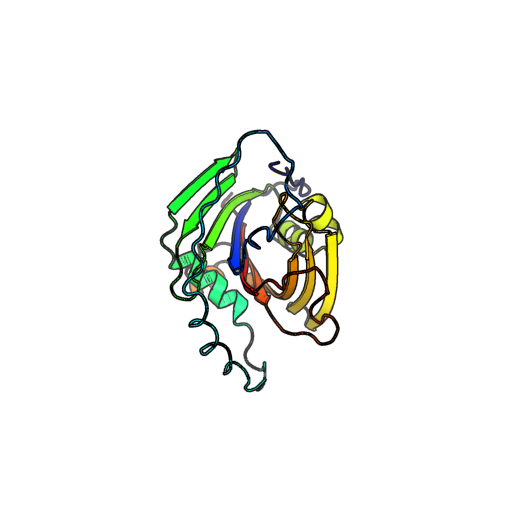CA 1
ATOM 859 C C . GLN A 1 111 ? -6.449 -5.412 -6.953 1.00 91.06 111 GLN A C 1
ATOM 861 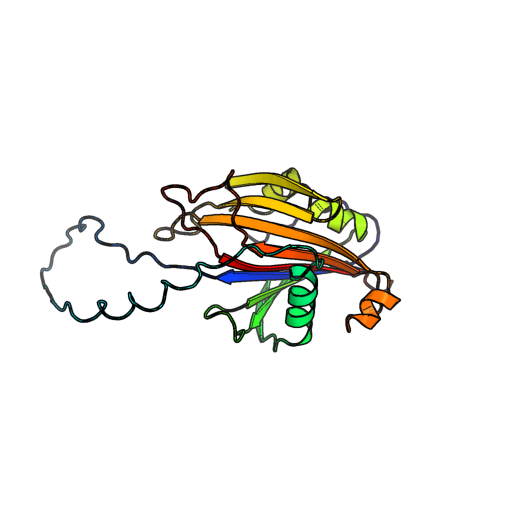O O . GLN A 1 111 ? -7.406 -5.773 -7.626 1.00 91.06 111 GLN A O 1
ATOM 866 N N . LEU A 1 112 ? -5.897 -4.217 -7.094 1.00 88.69 112 LEU A N 1
ATOM 867 C CA . LEU A 1 112 ? -6.195 -3.283 -8.169 1.00 88.69 112 LEU A CA 1
ATOM 868 C C . LEU A 1 112 ? -4.985 -3.241 -9.096 1.00 88.69 112 LEU A C 1
ATOM 870 O O . LEU A 1 112 ? -3.863 -3.048 -8.637 1.00 88.69 112 LEU A O 1
ATOM 874 N N . VAL A 1 113 ? -5.213 -3.413 -10.388 1.00 88.81 113 VAL A N 1
ATOM 875 C CA . VAL A 1 113 ? -4.191 -3.371 -11.432 1.00 88.81 113 VAL A CA 1
ATOM 876 C C . VAL A 1 113 ? -4.521 -2.213 -12.359 1.00 88.81 113 VAL A C 1
ATOM 878 O O . VAL A 1 113 ? -5.653 -2.112 -12.831 1.00 88.81 113 VAL A O 1
ATOM 881 N N . THR A 1 114 ? -3.551 -1.332 -12.586 1.00 89.56 114 THR A N 1
ATOM 882 C CA . THR A 1 114 ? -3.672 -0.177 -13.482 1.00 89.56 114 THR A CA 1
ATOM 883 C C . THR A 1 114 ? -2.297 0.218 -14.015 1.00 89.56 114 THR A C 1
ATOM 885 O O . THR A 1 114 ? -1.269 -0.220 -13.495 1.00 89.56 114 THR A O 1
ATOM 888 N N . THR A 1 115 ? -2.264 1.080 -15.023 1.00 86.69 115 THR A N 1
ATOM 889 C CA . THR A 1 115 ? -1.031 1.688 -15.531 1.00 86.69 115 THR A CA 1
ATOM 890 C C . THR A 1 115 ? -0.943 3.162 -15.155 1.00 86.69 115 THR A C 1
ATOM 892 O O . THR A 1 115 ? -1.964 3.841 -15.061 1.00 86.69 115 THR A O 1
ATOM 895 N N . PHE A 1 116 ? 0.272 3.667 -14.963 1.00 83.56 116 PHE A N 1
ATOM 896 C CA . PHE A 1 116 ? 0.556 5.091 -14.802 1.00 83.56 116 PHE A CA 1
ATOM 897 C C . PHE A 1 116 ? 1.622 5.510 -15.808 1.00 83.56 116 PHE A C 1
ATOM 899 O O . PHE A 1 116 ? 2.569 4.769 -16.043 1.00 83.56 116 PHE A O 1
ATOM 906 N N . ASP A 1 117 ? 1.487 6.700 -16.383 1.00 86.19 117 ASP A N 1
ATOM 907 C CA . ASP A 1 117 ? 2.497 7.270 -17.275 1.00 86.19 117 ASP A CA 1
ATOM 908 C C . ASP A 1 117 ? 3.464 8.157 -16.483 1.00 86.19 117 ASP A C 1
ATOM 910 O O . ASP A 1 117 ? 3.368 9.380 -16.493 1.00 86.19 117 ASP A O 1
ATOM 914 N N . CYS A 1 118 ? 4.345 7.545 -15.695 1.00 83.50 118 CYS A N 1
ATOM 915 C CA . CYS A 1 118 ? 5.411 8.246 -14.990 1.00 83.50 118 CYS A CA 1
ATOM 916 C C . CYS A 1 118 ? 6.616 7.329 -14.711 1.00 83.50 118 CYS A C 1
ATOM 918 O O . CYS A 1 118 ? 6.483 6.107 -14.727 1.00 83.50 118 CYS A O 1
ATOM 920 N N . PRO A 1 119 ? 7.796 7.892 -14.392 1.00 88.81 119 PRO A N 1
ATOM 921 C CA . PRO A 1 119 ? 8.931 7.116 -13.900 1.00 88.81 119 PRO A CA 1
ATOM 922 C C . PRO A 1 119 ? 8.643 6.433 -12.557 1.00 88.81 119 PRO A C 1
ATOM 924 O O . PRO A 1 119 ? 7.906 6.954 -11.711 1.00 88.81 119 PRO A O 1
ATOM 927 N N . LEU A 1 120 ? 9.295 5.295 -12.322 1.00 87.62 120 LEU A N 1
ATOM 928 C CA . LEU A 1 120 ? 9.102 4.473 -11.126 1.00 87.62 120 LEU A CA 1
ATOM 929 C C . LEU A 1 120 ? 9.418 5.231 -9.825 1.00 87.62 120 LEU A C 1
ATOM 931 O O . LEU A 1 120 ? 8.698 5.119 -8.833 1.00 87.62 120 LEU A O 1
ATOM 935 N N . GLU A 1 121 ? 10.458 6.060 -9.833 1.00 90.88 121 GLU A N 1
ATOM 936 C CA . GLU A 1 121 ? 10.875 6.890 -8.700 1.00 90.88 121 GLU A CA 1
ATOM 937 C C . GLU A 1 121 ? 9.869 8.007 -8.420 1.00 90.88 121 GLU A C 1
ATOM 939 O O . GLU A 1 121 ? 9.611 8.351 -7.261 1.00 90.88 121 GLU A O 1
ATOM 944 N N . THR A 1 122 ? 9.276 8.565 -9.480 1.00 89.62 122 THR A N 1
ATOM 945 C CA . THR A 1 122 ? 8.204 9.556 -9.372 1.00 89.62 122 THR A CA 1
ATOM 946 C C . THR A 1 122 ? 6.982 8.923 -8.726 1.00 89.62 122 THR A C 1
ATOM 948 O O . THR A 1 122 ? 6.440 9.503 -7.786 1.00 89.62 122 THR A O 1
ATOM 951 N N . PHE A 1 123 ? 6.590 7.720 -9.157 1.00 87.75 123 PHE A N 1
ATOM 952 C CA . PHE A 1 123 ? 5.507 6.968 -8.529 1.00 87.75 123 PHE A CA 1
ATOM 953 C C . PHE A 1 123 ? 5.791 6.708 -7.044 1.00 87.75 123 PHE A C 1
ATOM 955 O O . PHE A 1 123 ? 4.997 7.104 -6.190 1.00 87.75 123 PHE A O 1
ATOM 962 N N . GLY A 1 124 ? 6.946 6.127 -6.706 1.00 88.31 124 GLY A N 1
ATOM 963 C CA . GLY A 1 124 ? 7.280 5.798 -5.318 1.00 88.31 124 GLY A CA 1
ATOM 964 C C . GLY A 1 124 ? 7.354 7.025 -4.401 1.00 88.31 124 GLY A C 1
ATOM 965 O O . GLY A 1 124 ? 6.842 7.003 -3.277 1.00 88.31 124 GLY A O 1
ATOM 966 N N . THR A 1 125 ? 7.910 8.137 -4.890 1.00 90.56 125 THR A N 1
ATOM 967 C CA . THR A 1 125 ? 7.935 9.419 -4.161 1.00 90.56 125 THR A CA 1
ATOM 968 C C . THR A 1 125 ? 6.528 9.976 -3.971 1.00 90.56 125 THR A C 1
ATOM 970 O O . THR A 1 125 ? 6.166 10.423 -2.877 1.00 90.56 125 THR A O 1
ATOM 973 N N . TRP A 1 126 ? 5.706 9.928 -5.019 1.00 87.19 126 TRP A N 1
ATOM 974 C CA . TRP A 1 126 ? 4.342 10.434 -4.988 1.00 87.19 126 TRP A CA 1
ATOM 975 C C . TRP A 1 126 ? 3.484 9.659 -3.980 1.00 87.19 126 TRP A C 1
ATOM 977 O O . TRP A 1 126 ? 2.832 10.290 -3.146 1.00 87.19 126 TRP A O 1
ATOM 987 N N . MET A 1 127 ? 3.572 8.323 -3.975 1.00 84.38 127 MET A N 1
ATOM 988 C CA . MET A 1 127 ? 2.828 7.434 -3.071 1.00 84.38 127 MET A CA 1
ATOM 989 C C . MET A 1 127 ? 3.158 7.656 -1.590 1.00 84.38 127 MET A C 1
ATOM 991 O O . MET A 1 127 ? 2.295 7.503 -0.725 1.00 84.38 127 MET A O 1
ATOM 995 N N . ARG A 1 128 ? 4.404 8.027 -1.280 1.00 84.25 128 ARG A N 1
ATOM 996 C CA . ARG A 1 128 ? 4.871 8.270 0.095 1.00 84.25 128 ARG A CA 1
ATOM 997 C C . ARG A 1 128 ? 4.678 9.710 0.564 1.00 84.25 128 ARG A C 1
ATOM 999 O O . ARG A 1 128 ? 4.848 9.992 1.749 1.00 84.25 128 ARG A O 1
ATOM 1006 N N . THR A 1 129 ? 4.285 10.616 -0.325 1.00 86.06 129 THR A N 1
ATOM 1007 C CA . THR A 1 129 ? 4.028 12.012 0.025 1.00 86.06 129 THR A CA 1
ATOM 1008 C C . THR A 1 129 ? 2.617 1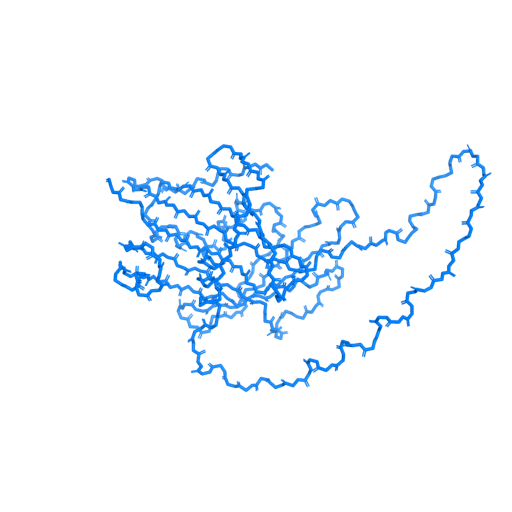2.160 0.592 1.00 86.06 129 THR A C 1
ATOM 1010 O O . THR A 1 129 ? 1.629 12.134 -0.142 1.00 86.06 129 THR A O 1
ATOM 1013 N N . THR A 1 130 ? 2.508 12.386 1.904 1.00 83.06 130 THR A N 1
ATOM 1014 C CA . THR A 1 130 ? 1.224 12.521 2.619 1.00 83.06 130 THR A CA 1
ATOM 1015 C C . THR A 1 130 ? 0.269 13.527 1.968 1.00 83.06 130 THR A C 1
ATOM 1017 O O . THR A 1 130 ? -0.922 13.251 1.852 1.00 83.06 130 THR A O 1
ATOM 1020 N N . ALA A 1 131 ? 0.779 14.659 1.471 1.00 84.94 131 ALA A N 1
ATOM 1021 C CA . ALA A 1 131 ? -0.036 15.679 0.807 1.00 84.94 131 ALA A CA 1
ATOM 1022 C C . ALA A 1 131 ? -0.707 15.190 -0.494 1.00 84.94 131 ALA A C 1
ATOM 1024 O O . ALA A 1 131 ? -1.772 15.683 -0.857 1.00 84.94 131 ALA A O 1
ATOM 1025 N N . ASN A 1 132 ? -0.113 14.223 -1.198 1.00 83.50 132 ASN A N 1
ATOM 1026 C CA . ASN A 1 132 ? -0.662 13.690 -2.448 1.00 83.50 132 ASN A CA 1
ATOM 1027 C C . ASN A 1 132 ? -1.748 12.641 -2.206 1.00 83.50 132 ASN A C 1
ATOM 1029 O O . ASN A 1 132 ? -2.704 12.547 -2.973 1.00 83.50 132 ASN A O 1
ATOM 1033 N N . ILE A 1 133 ? -1.647 11.905 -1.103 1.00 78.56 133 ILE A N 1
ATOM 1034 C CA . ILE A 1 133 ? -2.637 10.901 -0.715 1.00 78.56 133 ILE A CA 1
ATOM 1035 C C . ILE A 1 133 ? -4.019 11.539 -0.503 1.00 78.56 133 ILE A C 1
ATOM 1037 O O . ILE A 1 133 ? -5.011 11.027 -1.010 1.00 78.56 133 ILE A O 1
ATOM 1041 N N . PHE A 1 134 ? -4.096 12.714 0.129 1.00 79.44 134 PHE A N 1
ATOM 1042 C CA . PHE A 1 134 ? -5.368 13.436 0.287 1.00 79.44 134 PHE A CA 1
ATOM 1043 C C . PHE A 1 134 ? -5.992 13.904 -1.033 1.00 79.44 134 PHE A C 1
ATOM 1045 O O . PHE A 1 134 ? -7.203 14.091 -1.103 1.00 79.44 134 PHE A O 1
ATOM 1052 N N . LYS A 1 135 ? -5.188 14.091 -2.088 1.00 78.44 135 LYS A N 1
ATOM 1053 C CA . LYS A 1 135 ? -5.701 14.450 -3.420 1.00 78.44 135 LYS A CA 1
ATOM 1054 C C . LYS A 1 135 ? -6.380 13.271 -4.113 1.00 78.44 135 LYS A C 1
ATOM 1056 O O . LYS A 1 135 ? -7.060 13.473 -5.112 1.00 78.44 135 LYS A O 1
ATOM 1061 N N . THR A 1 136 ? -6.141 12.050 -3.634 1.00 74.94 136 THR A N 1
ATOM 1062 C CA . THR A 1 136 ? -6.529 10.824 -4.341 1.00 74.94 136 THR A CA 1
ATOM 1063 C C . THR A 1 136 ? -7.416 9.890 -3.547 1.00 74.94 136 THR A C 1
ATOM 1065 O O . THR A 1 136 ? -8.136 9.095 -4.146 1.00 74.94 136 THR A O 1
ATOM 1068 N N . ASP A 1 137 ? -7.448 10.047 -2.229 1.00 81.56 137 ASP A N 1
ATOM 1069 C CA . ASP A 1 137 ? -8.357 9.331 -1.355 1.00 81.56 137 ASP A CA 1
ATOM 1070 C C . ASP A 1 137 ? -9.169 10.310 -0.495 1.00 81.56 137 ASP A C 1
ATOM 1072 O O . ASP A 1 137 ? -8.745 10.771 0.567 1.00 81.56 137 ASP A O 1
ATOM 1076 N N . GLU A 1 138 ? -10.384 10.602 -0.962 1.00 85.88 138 GLU A N 1
ATOM 1077 C CA . GLU A 1 138 ? -11.351 11.458 -0.267 1.00 85.88 138 GLU A CA 1
ATOM 1078 C C . GLU A 1 138 ? -11.838 10.860 1.064 1.00 85.88 138 GLU A C 1
ATOM 1080 O O . GLU A 1 138 ? -12.434 11.579 1.880 1.00 85.88 138 GLU A O 1
ATOM 1085 N N . MET A 1 139 ? -11.609 9.560 1.295 1.00 88.38 139 MET A N 1
ATOM 1086 C CA . MET A 1 139 ? -11.973 8.884 2.535 1.00 88.38 139 MET A CA 1
ATOM 1087 C C . MET A 1 139 ? -10.996 9.192 3.659 1.00 88.38 139 MET A C 1
ATOM 1089 O O . MET A 1 139 ? -11.397 9.079 4.816 1.00 88.38 139 MET A O 1
ATOM 1093 N N . ILE A 1 140 ? -9.759 9.596 3.368 1.00 89.25 140 ILE A N 1
ATOM 1094 C CA . ILE A 1 140 ? -8.776 9.916 4.405 1.00 89.25 140 ILE A CA 1
ATOM 1095 C C . ILE A 1 140 ? -9.145 11.251 5.058 1.00 89.25 140 ILE A C 1
ATOM 1097 O O . ILE A 1 140 ? -9.219 12.300 4.422 1.00 89.25 140 ILE A O 1
ATOM 1101 N N . GLU A 1 141 ? -9.395 11.197 6.363 1.00 92.00 141 GLU A N 1
ATOM 1102 C CA . GLU A 1 141 ? -9.669 12.352 7.218 1.00 92.00 141 GLU A CA 1
ATOM 1103 C C . GLU A 1 141 ? -8.363 12.932 7.775 1.00 92.00 141 GLU A C 1
ATOM 1105 O O . GLU A 1 141 ? -8.192 14.147 7.817 1.00 92.00 141 GLU A O 1
ATOM 1110 N N . SER A 1 142 ? -7.411 12.075 8.154 1.00 93.00 142 SER A N 1
ATOM 1111 C CA . SER A 1 142 ? -6.073 12.495 8.575 1.00 93.00 142 SER A CA 1
ATOM 1112 C C . SER A 1 142 ? -5.028 11.427 8.267 1.00 93.00 142 SER A C 1
ATOM 1114 O O . SER A 1 142 ? -5.336 10.236 8.254 1.00 93.00 142 SER A O 1
ATOM 1116 N N . ARG A 1 143 ? -3.776 11.844 8.067 1.00 93.31 143 ARG A N 1
ATOM 1117 C CA . ARG A 1 143 ? -2.628 10.954 7.899 1.00 93.31 143 ARG A CA 1
ATOM 1118 C C . ARG A 1 143 ? -1.378 11.629 8.440 1.00 93.31 143 ARG A C 1
ATOM 1120 O O . ARG A 1 143 ? -1.102 12.773 8.097 1.00 93.31 143 ARG A O 1
ATOM 1127 N N . GLU A 1 144 ? -0.647 10.921 9.285 1.00 94.38 144 GLU A N 1
ATOM 1128 C CA . GLU A 1 144 ? 0.505 11.448 10.015 1.00 94.38 144 GLU A CA 1
ATOM 1129 C C . GLU A 1 144 ? 1.601 10.387 10.090 1.00 94.38 144 GLU A C 1
ATOM 1131 O O . GLU A 1 144 ? 1.324 9.215 10.351 1.00 94.38 144 GLU A O 1
ATOM 1136 N N . ILE A 1 145 ? 2.849 10.796 9.868 1.00 95.56 145 ILE A N 1
ATOM 1137 C CA . ILE A 1 145 ? 4.015 9.957 10.146 1.00 95.56 145 ILE A CA 1
ATOM 1138 C C . ILE A 1 145 ? 4.331 10.113 11.635 1.00 95.56 145 ILE A C 1
ATOM 1140 O O . ILE A 1 145 ? 4.779 11.172 12.061 1.00 95.56 145 ILE A O 1
ATOM 1144 N N . LEU A 1 146 ? 4.082 9.068 12.423 1.00 96.25 146 LEU A N 1
ATOM 1145 C CA . LEU A 1 146 ? 4.312 9.081 13.872 1.00 96.25 146 LEU A CA 1
ATOM 1146 C C . LEU A 1 146 ? 5.795 8.923 14.228 1.00 96.25 146 LEU A C 1
ATOM 1148 O O . LEU A 1 146 ? 6.256 9.446 15.252 1.00 96.25 146 LEU A O 1
ATOM 1152 N N . GLU A 1 147 ? 6.500 8.143 13.407 1.00 96.00 147 GLU A N 1
ATOM 1153 C CA . GLU A 1 147 ? 7.897 7.761 13.585 1.00 96.00 147 GLU A CA 1
ATOM 1154 C C . GLU A 1 147 ? 8.518 7.365 12.237 1.00 96.00 147 GLU A C 1
ATOM 1156 O O . GLU A 1 147 ? 7.908 6.640 11.445 1.00 96.00 147 GLU A O 1
ATOM 1161 N N . MET A 1 148 ? 9.745 7.827 11.996 1.00 96.00 148 MET A N 1
ATOM 1162 C CA . MET A 1 148 ? 10.636 7.290 10.968 1.00 96.00 148 MET A CA 1
ATOM 1163 C C . MET A 1 148 ? 11.608 6.343 11.668 1.00 96.00 148 MET A C 1
ATOM 1165 O O . MET A 1 148 ? 12.406 6.796 12.484 1.00 96.00 148 MET A O 1
ATOM 1169 N N . VAL A 1 149 ? 11.505 5.043 11.389 1.00 94.50 149 VAL A N 1
ATOM 1170 C CA . VAL A 1 149 ? 12.373 4.022 12.000 1.00 94.50 149 VAL A CA 1
ATOM 1171 C C . VAL A 1 149 ? 13.734 4.016 11.303 1.00 94.50 149 VAL A C 1
ATOM 1173 O O . VAL A 1 149 ? 14.768 3.896 11.952 1.00 94.50 149 VAL A O 1
ATOM 1176 N N . ASP A 1 150 ? 13.723 4.172 9.978 1.00 93.94 150 ASP A N 1
ATOM 1177 C CA . ASP A 1 150 ? 14.887 4.391 9.120 1.00 93.94 150 ASP A CA 1
ATOM 1178 C C . ASP A 1 150 ? 14.445 5.027 7.783 1.00 93.94 150 ASP A C 1
ATOM 1180 O O . ASP A 1 150 ? 13.278 5.389 7.614 1.00 93.94 150 ASP A O 1
ATOM 1184 N N . ASP A 1 151 ? 15.357 5.154 6.816 1.00 91.00 151 ASP A N 1
ATOM 1185 C CA . ASP A 1 151 ? 15.102 5.808 5.520 1.00 91.00 151 ASP A CA 1
ATOM 1186 C C . ASP A 1 151 ? 14.021 5.123 4.661 1.00 91.00 151 ASP A C 1
ATOM 1188 O O . ASP A 1 151 ? 13.458 5.723 3.731 1.00 91.00 151 ASP A O 1
ATOM 1192 N N . VAL A 1 152 ? 13.716 3.856 4.954 1.00 92.88 152 VAL A N 1
ATOM 1193 C CA . VAL A 1 152 ? 12.777 3.029 4.186 1.00 92.88 152 VAL A CA 1
ATOM 1194 C C . VAL A 1 152 ? 11.560 2.578 4.991 1.00 92.88 152 VAL A C 1
ATOM 1196 O O . VAL A 1 152 ? 10.573 2.130 4.406 1.00 92.88 152 VAL A O 1
ATOM 1199 N N . THR A 1 153 ? 11.581 2.757 6.309 1.00 94.81 153 THR A N 1
ATOM 1200 C CA . THR A 1 153 ? 10.568 2.269 7.243 1.00 94.81 153 THR A CA 1
ATOM 1201 C C . THR A 1 153 ? 9.965 3.420 8.033 1.00 94.81 153 THR A C 1
ATOM 1203 O O . THR A 1 153 ? 10.653 4.146 8.749 1.00 94.81 153 THR A O 1
ATOM 1206 N N . SER A 1 154 ? 8.643 3.550 7.967 1.00 95.00 154 SER A N 1
ATOM 1207 C CA . SER A 1 154 ? 7.902 4.543 8.742 1.00 95.00 154 SER A CA 1
ATOM 1208 C C . SER A 1 154 ? 6.677 3.939 9.412 1.00 95.00 154 SER A C 1
ATOM 1210 O O . SER A 1 154 ? 6.085 2.987 8.909 1.00 95.00 154 SER A O 1
ATOM 1212 N N . ILE A 1 155 ? 6.273 4.501 10.548 1.00 96.06 155 ILE A N 1
ATOM 1213 C CA . ILE A 1 155 ? 5.010 4.177 11.209 1.00 96.06 155 ILE A CA 1
ATOM 1214 C C . ILE A 1 155 ? 4.042 5.321 10.944 1.00 96.06 155 ILE A C 1
ATOM 1216 O O . ILE A 1 155 ? 4.289 6.473 11.302 1.00 96.06 155 ILE A O 1
ATOM 1220 N N . VAL A 1 156 ? 2.927 4.996 10.302 1.00 95.75 156 VAL A N 1
ATOM 1221 C CA . VAL A 1 156 ? 1.944 5.959 9.820 1.00 95.75 156 VAL A CA 1
ATOM 1222 C C . VAL A 1 156 ? 0.618 5.724 10.524 1.00 95.75 156 VAL A C 1
ATOM 1224 O O . VAL A 1 156 ? 0.090 4.612 10.533 1.00 95.75 156 VAL A O 1
ATOM 1227 N N . TYR A 1 157 ? 0.057 6.788 11.084 1.00 96.44 157 TYR A N 1
ATOM 1228 C CA . TYR A 1 157 ? -1.339 6.835 11.488 1.00 96.44 157 TYR A CA 1
ATOM 1229 C C . TYR A 1 157 ? -2.190 7.335 10.325 1.00 96.44 157 TYR A C 1
ATOM 1231 O O . TYR A 1 157 ? -1.807 8.259 9.606 1.00 96.44 157 TYR A O 1
ATOM 1239 N N . SER A 1 158 ? -3.361 6.744 10.122 1.00 94.94 158 SER A N 1
ATOM 1240 C CA . SER A 1 158 ? -4.370 7.259 9.196 1.00 94.94 158 SER A CA 1
ATOM 1241 C C . SER A 1 158 ? -5.757 7.102 9.796 1.00 94.94 158 SER A C 1
ATOM 1243 O O . SER A 1 158 ? -6.053 6.079 10.407 1.00 94.94 158 SER A O 1
ATOM 1245 N N . SER A 1 159 ? -6.613 8.101 9.610 1.00 95.06 159 SER A N 1
ATOM 1246 C CA . SER A 1 159 ? -8.026 8.035 9.969 1.00 95.06 159 SER A CA 1
ATOM 1247 C C . SER A 1 159 ? -8.898 8.260 8.746 1.00 95.06 159 SER A C 1
ATOM 1249 O O . SER A 1 159 ? -8.528 9.002 7.836 1.00 95.06 159 SER A O 1
ATOM 1251 N N . TYR A 1 160 ? -10.046 7.594 8.722 1.00 92.38 160 TYR A N 1
ATOM 1252 C CA . TYR A 1 160 ? -10.927 7.514 7.570 1.00 92.38 160 TYR A CA 1
ATOM 1253 C C . TYR A 1 160 ? -12.353 7.917 7.950 1.00 92.38 160 TYR A C 1
ATOM 1255 O O . TYR A 1 160 ? -12.869 7.548 9.015 1.00 92.38 160 TYR A O 1
ATOM 1263 N N . LYS A 1 161 ? -13.008 8.636 7.038 1.00 91.56 161 LYS A N 1
ATOM 1264 C CA . LYS A 1 161 ? -14.432 8.964 7.096 1.00 91.56 161 LYS A CA 1
ATOM 1265 C C . LYS A 1 161 ? -15.272 7.684 7.071 1.00 91.56 161 LYS A C 1
ATOM 1267 O O . LYS A 1 161 ? -14.834 6.623 6.626 1.00 91.56 161 LYS A O 1
ATOM 1272 N N . SER A 1 162 ? -16.514 7.795 7.532 1.00 88.06 162 SER A N 1
ATOM 1273 C CA . SER A 1 162 ? -17.501 6.728 7.365 1.00 88.06 162 SER A CA 1
ATOM 1274 C C . SER A 1 162 ? -17.817 6.564 5.869 1.00 88.06 162 SER A C 1
ATOM 1276 O O . SER A 1 162 ? -18.186 7.555 5.237 1.00 88.06 162 SER A O 1
ATOM 1278 N N . PRO A 1 163 ? -17.664 5.362 5.279 1.00 78.81 163 PRO A N 1
ATOM 1279 C CA . PRO A 1 163 ? -17.898 5.155 3.847 1.00 78.81 163 PRO A CA 1
ATOM 1280 C C . PRO A 1 163 ? -19.380 5.161 3.465 1.00 78.81 163 PRO A C 1
ATOM 1282 O O . PRO A 1 163 ? -19.705 5.368 2.301 1.00 78.81 163 PRO A O 1
ATOM 1285 N N . ALA A 1 164 ? -20.272 4.901 4.421 1.00 82.06 164 ALA A N 1
ATOM 1286 C CA . ALA A 1 164 ? -21.712 4.857 4.210 1.00 82.06 164 ALA A CA 1
ATOM 1287 C C . ALA A 1 164 ? -22.448 4.969 5.549 1.00 82.06 164 ALA A C 1
ATOM 1289 O O . ALA A 1 164 ? -21.905 4.619 6.602 1.00 82.06 164 ALA A O 1
ATOM 1290 N N . LEU A 1 165 ? -23.712 5.395 5.504 1.00 80.88 165 LEU A N 1
ATOM 1291 C CA . LEU A 1 165 ? -24.576 5.428 6.682 1.00 80.88 165 LEU A CA 1
ATOM 1292 C C . LEU A 1 165 ? -24.617 4.045 7.359 1.00 80.88 165 LEU A C 1
ATOM 1294 O O . LEU A 1 165 ? -24.855 3.034 6.706 1.00 80.88 165 LEU A O 1
ATOM 1298 N N . GLY A 1 166 ? -24.366 4.007 8.669 1.00 83.25 166 GLY A N 1
ATOM 1299 C CA . GLY A 1 166 ? -24.308 2.762 9.446 1.00 83.25 166 GLY A CA 1
ATOM 1300 C C . GLY A 1 166 ? -22.939 2.072 9.476 1.00 83.25 166 GLY A C 1
ATOM 1301 O O . GLY A 1 166 ? -22.778 1.091 10.198 1.00 83.25 166 GLY A O 1
ATOM 1302 N N . VAL A 1 167 ? -21.929 2.587 8.764 1.00 82.31 167 VAL A N 1
ATOM 1303 C CA . VAL A 1 167 ? -20.550 2.087 8.852 1.00 82.31 167 VAL A CA 1
ATOM 1304 C C . VAL A 1 167 ? -19.716 3.008 9.739 1.00 82.31 167 VAL A C 1
ATOM 1306 O O . VAL A 1 167 ? -19.600 4.202 9.470 1.00 82.31 167 VAL A O 1
ATOM 1309 N N . SER A 1 168 ? -19.109 2.470 10.796 1.00 87.62 168 SER A N 1
ATOM 1310 C CA . SER A 1 168 ? -18.266 3.254 11.706 1.00 87.62 168 SER A CA 1
ATOM 1311 C C . SER A 1 168 ? -17.053 3.868 11.004 1.00 87.62 168 SER A C 1
ATOM 1313 O O . SER A 1 168 ? -16.498 3.291 10.063 1.00 87.62 168 SER A O 1
ATOM 1315 N N . LYS A 1 169 ? -16.605 5.026 11.506 1.00 91.25 169 LYS A N 1
ATOM 1316 C CA . LYS A 1 169 ? -15.296 5.586 11.153 1.00 91.25 169 LYS A CA 1
ATOM 1317 C C . LYS A 1 169 ? -14.181 4.622 11.558 1.00 91.25 169 LYS A C 1
ATOM 1319 O O . LYS A 1 169 ? -14.343 3.828 12.487 1.00 91.25 169 LYS A O 1
ATOM 1324 N N . ARG A 1 170 ? -13.044 4.707 10.874 1.00 92.69 170 ARG A N 1
ATOM 1325 C CA . ARG A 1 170 ? -11.926 3.768 11.031 1.00 92.69 170 ARG A CA 1
ATOM 1326 C C . ARG A 1 170 ? -10.605 4.487 11.158 1.00 92.69 170 ARG A C 1
ATOM 1328 O O . ARG A 1 170 ? -10.417 5.527 10.535 1.00 92.69 170 ARG A O 1
ATOM 1335 N N . ASP A 1 171 ? -9.708 3.956 11.966 1.00 95.69 171 ASP A N 1
ATOM 1336 C CA . ASP A 1 171 ? -8.326 4.417 12.033 1.00 95.69 171 ASP A CA 1
ATOM 1337 C C . ASP A 1 171 ? -7.366 3.234 11.893 1.00 95.69 171 ASP A C 1
ATOM 1339 O O . ASP A 1 171 ? -7.747 2.078 12.050 1.00 95.69 171 ASP A O 1
ATOM 1343 N N . ALA A 1 172 ? -6.123 3.504 11.522 1.00 95.31 172 ALA A N 1
ATOM 1344 C CA . ALA A 1 172 ? -5.093 2.492 11.360 1.00 95.31 172 ALA A CA 1
ATOM 1345 C C . ALA A 1 172 ? -3.747 3.060 11.799 1.00 95.31 172 ALA A C 1
ATOM 1347 O O . ALA A 1 172 ? -3.440 4.223 11.545 1.00 95.31 172 ALA A O 1
ATOM 1348 N N . VAL A 1 173 ? -2.935 2.210 12.421 1.00 96.25 173 VAL A N 1
ATOM 1349 C CA . VAL A 1 173 ? -1.512 2.464 12.655 1.00 96.25 173 VAL A CA 1
ATOM 1350 C C . VAL A 1 173 ? -0.760 1.378 11.910 1.00 96.25 173 VAL A C 1
ATOM 1352 O O . VAL A 1 173 ? -0.927 0.197 12.218 1.00 96.25 173 VAL A O 1
ATOM 1355 N N . VAL A 1 174 ? 0.010 1.768 10.901 1.00 95.06 174 VAL A N 1
ATOM 1356 C CA . VAL A 1 174 ? 0.627 0.850 9.941 1.00 95.06 174 VAL A CA 1
ATOM 1357 C C . VAL A 1 174 ? 2.117 1.142 9.856 1.00 95.06 174 VAL A C 1
ATOM 1359 O O . VAL A 1 174 ? 2.515 2.282 9.626 1.00 95.06 174 VAL A O 1
ATOM 1362 N N . MET A 1 175 ? 2.942 0.114 10.031 1.00 95.38 175 MET A N 1
ATOM 1363 C CA . MET A 1 175 ? 4.355 0.173 9.671 1.00 95.38 175 MET A CA 1
ATOM 1364 C C . MET A 1 175 ? 4.463 -0.072 8.172 1.00 95.38 175 MET A C 1
ATOM 1366 O O . MET A 1 175 ? 4.032 -1.122 7.710 1.00 95.38 175 MET A O 1
ATOM 1370 N N . MET A 1 176 ? 5.020 0.887 7.442 1.00 94.50 176 MET A N 1
ATOM 1371 C CA . MET A 1 176 ? 5.182 0.883 5.993 1.00 94.50 176 MET A CA 1
ATOM 1372 C C . MET A 1 176 ? 6.670 0.782 5.647 1.00 94.50 176 MET A C 1
ATOM 1374 O O . MET A 1 176 ? 7.448 1.663 6.014 1.00 94.50 176 MET A O 1
ATOM 1378 N N . VAL A 1 177 ? 7.059 -0.219 4.865 1.00 95.12 177 VAL A N 1
ATOM 1379 C CA . VAL A 1 177 ? 8.427 -0.447 4.381 1.00 95.12 177 VAL A CA 1
ATOM 1380 C C . VAL A 1 177 ? 8.442 -0.316 2.863 1.00 95.12 177 VAL A C 1
ATOM 1382 O O . VAL A 1 177 ? 7.576 -0.885 2.204 1.00 95.12 177 VAL A O 1
ATOM 1385 N N . LYS A 1 178 ? 9.386 0.453 2.318 1.00 94.06 178 LYS A N 1
ATOM 1386 C CA . LYS A 1 178 ? 9.580 0.597 0.868 1.00 94.06 178 LYS A CA 1
ATOM 1387 C C . LYS A 1 178 ? 10.887 -0.037 0.422 1.00 94.06 178 LYS A C 1
ATOM 1389 O O . LYS A 1 178 ? 11.836 -0.092 1.197 1.00 94.06 178 LYS A O 1
ATOM 1394 N N . ASP A 1 179 ? 10.944 -0.440 -0.835 1.00 95.31 179 ASP A N 1
ATOM 1395 C CA . ASP A 1 179 ? 12.166 -0.909 -1.465 1.00 95.31 179 ASP A CA 1
ATOM 1396 C C . ASP A 1 179 ? 12.119 -0.725 -2.985 1.00 95.31 179 ASP A C 1
ATOM 1398 O O . ASP A 1 179 ? 11.044 -0.745 -3.590 1.00 95.31 179 ASP A O 1
ATOM 1402 N N . TYR A 1 180 ? 13.289 -0.556 -3.593 1.00 94.81 180 TYR A N 1
ATOM 1403 C CA . TYR A 1 180 ? 13.466 -0.556 -5.040 1.00 94.81 180 TYR A CA 1
ATOM 1404 C C . TYR A 1 180 ? 14.332 -1.746 -5.418 1.00 94.81 180 TYR A C 1
ATOM 1406 O O . TYR A 1 180 ? 15.412 -1.937 -4.870 1.00 94.81 180 TYR A O 1
ATOM 1414 N N . LYS A 1 181 ? 13.851 -2.530 -6.374 1.00 93.69 181 LYS A N 1
ATOM 1415 C CA . LYS A 1 181 ? 14.525 -3.707 -6.897 1.00 93.69 181 LYS A CA 1
ATOM 1416 C C . LYS A 1 181 ? 15.016 -3.432 -8.305 1.00 93.69 181 LYS A C 1
ATOM 1418 O O . LYS A 1 181 ? 14.282 -2.905 -9.148 1.00 93.69 181 LYS A O 1
ATOM 1423 N N . THR A 1 182 ? 16.257 -3.815 -8.555 1.00 95.88 182 THR A N 1
ATOM 1424 C CA . THR A 1 182 ? 16.777 -4.046 -9.902 1.00 95.88 182 THR A CA 1
ATOM 1425 C C . THR A 1 182 ? 16.016 -5.194 -10.581 1.00 95.88 182 THR A C 1
ATOM 1427 O O . THR A 1 182 ? 15.266 -5.925 -9.932 1.00 95.88 182 THR A O 1
ATOM 1430 N N . ALA A 1 183 ? 16.199 -5.356 -11.894 1.00 94.56 183 ALA A N 1
ATOM 1431 C CA . ALA A 1 183 ? 15.581 -6.452 -12.642 1.00 94.56 183 ALA A CA 1
ATOM 1432 C C . ALA A 1 183 ? 15.983 -7.834 -12.091 1.00 94.56 183 ALA A C 1
ATOM 1434 O O . ALA A 1 183 ? 15.115 -8.682 -11.888 1.00 94.56 183 ALA A O 1
ATOM 1435 N N . ASP A 1 184 ? 17.267 -8.021 -11.770 1.00 95.88 184 ASP A N 1
ATOM 1436 C CA . ASP A 1 184 ? 17.795 -9.278 -11.225 1.00 95.88 184 ASP A CA 1
ATOM 1437 C C . ASP A 1 184 ? 17.232 -9.577 -9.829 1.00 95.88 184 ASP A C 1
ATOM 1439 O O . ASP A 1 184 ? 16.829 -10.703 -9.539 1.00 95.88 184 ASP A O 1
ATOM 1443 N N . GLU A 1 185 ? 17.135 -8.564 -8.964 1.00 94.69 185 GLU A N 1
ATOM 1444 C CA . GLU A 1 185 ? 16.538 -8.724 -7.635 1.00 94.69 185 GLU A CA 1
ATOM 1445 C C . GLU A 1 185 ? 15.033 -9.007 -7.704 1.00 94.69 185 GLU A C 1
ATOM 1447 O O . GLU A 1 185 ? 14.519 -9.781 -6.898 1.00 94.69 185 GLU A O 1
ATOM 1452 N N . ALA A 1 186 ? 14.312 -8.399 -8.652 1.00 91.81 186 ALA A N 1
ATOM 1453 C CA . ALA A 1 186 ? 12.897 -8.688 -8.875 1.00 91.81 186 ALA A CA 1
ATOM 1454 C C . ALA A 1 186 ? 12.702 -10.131 -9.369 1.00 91.81 186 ALA A C 1
ATOM 1456 O O . ALA A 1 186 ? 11.861 -10.854 -8.829 1.00 91.81 186 ALA A O 1
ATOM 1457 N N . ALA A 1 187 ? 13.531 -10.581 -10.315 1.00 93.31 187 ALA A N 1
ATOM 1458 C CA . ALA A 1 187 ? 13.528 -11.956 -10.806 1.00 93.31 187 ALA A CA 1
ATOM 1459 C C . ALA A 1 187 ? 13.839 -12.969 -9.692 1.00 93.31 187 ALA A C 1
ATOM 1461 O O . ALA A 1 187 ? 13.162 -13.991 -9.582 1.00 93.31 187 ALA A O 1
ATOM 1462 N N . ALA A 1 188 ? 14.794 -12.663 -8.807 1.00 93.31 188 ALA A N 1
ATOM 1463 C CA . ALA A 1 188 ? 15.115 -13.491 -7.641 1.00 93.31 188 ALA A CA 1
ATOM 1464 C C . ALA A 1 188 ? 13.945 -13.622 -6.646 1.00 93.31 188 ALA A C 1
ATOM 1466 O O . ALA A 1 188 ? 13.877 -14.592 -5.892 1.00 93.31 188 ALA A O 1
ATOM 1467 N N . LEU A 1 189 ? 13.006 -12.671 -6.657 1.00 89.56 189 LEU A N 1
ATOM 1468 C CA . LEU A 1 189 ? 11.762 -12.719 -5.887 1.00 89.56 189 LEU A CA 1
ATOM 1469 C C . LEU A 1 189 ? 10.611 -13.417 -6.630 1.00 89.56 189 LEU A C 1
ATOM 1471 O O . LEU A 1 189 ? 9.519 -13.508 -6.078 1.00 89.56 189 LEU A O 1
ATOM 1475 N N . GLY A 1 190 ? 10.827 -13.891 -7.861 1.00 91.44 190 GLY A N 1
ATOM 1476 C CA . GLY A 1 190 ? 9.797 -14.494 -8.714 1.00 91.44 190 GLY A CA 1
ATOM 1477 C C . GLY A 1 190 ? 8.892 -13.481 -9.426 1.00 91.44 190 GLY A C 1
ATOM 1478 O O . GLY A 1 190 ? 7.883 -13.871 -10.011 1.00 91.44 190 GLY A O 1
ATOM 1479 N N . LEU A 1 191 ? 9.224 -12.188 -9.378 1.00 88.75 191 LEU A N 1
ATOM 1480 C CA . LEU A 1 191 ? 8.539 -11.142 -10.140 1.00 88.75 191 LEU A CA 1
ATOM 1481 C C . LEU A 1 191 ? 9.119 -11.056 -11.566 1.00 88.75 191 LEU A C 1
ATOM 1483 O O . LEU A 1 191 ? 10.236 -11.519 -11.800 1.00 88.75 191 LEU A O 1
ATOM 1487 N N . PRO A 1 192 ? 8.406 -10.437 -12.528 1.00 90.00 192 PRO A N 1
ATOM 1488 C CA . PRO A 1 192 ? 8.987 -10.093 -13.826 1.00 90.00 192 PRO A CA 1
ATOM 1489 C C . PRO A 1 192 ? 10.333 -9.366 -13.681 1.00 90.00 192 PRO A C 1
ATOM 1491 O O . PRO A 1 192 ? 10.467 -8.505 -12.809 1.00 90.00 192 PRO A O 1
ATOM 1494 N N . ALA A 1 193 ? 11.305 -9.706 -14.538 1.00 93.56 193 ALA A N 1
ATOM 1495 C CA . ALA A 1 193 ? 12.678 -9.189 -14.518 1.00 93.56 193 ALA A CA 1
ATOM 1496 C C . ALA A 1 193 ? 12.755 -7.722 -14.987 1.00 93.56 193 ALA A C 1
ATOM 1498 O O . ALA A 1 193 ? 13.316 -7.395 -16.028 1.00 93.56 193 ALA A O 1
ATOM 1499 N N . MET A 1 194 ? 12.146 -6.830 -14.212 1.00 91.50 194 MET A N 1
ATOM 1500 C CA . MET A 1 194 ? 11.987 -5.405 -14.488 1.00 91.50 194 MET A CA 1
ATOM 1501 C C . MET A 1 194 ? 12.263 -4.615 -13.210 1.00 91.50 194 MET A C 1
ATOM 1503 O O . MET A 1 194 ? 12.072 -5.116 -12.094 1.00 91.50 194 MET A O 1
ATOM 1507 N N . ARG A 1 195 ? 12.671 -3.350 -13.355 1.00 93.62 195 ARG A N 1
ATOM 1508 C CA . ARG A 1 195 ? 12.812 -2.457 -12.199 1.00 93.62 195 ARG A CA 1
ATOM 1509 C C . ARG A 1 195 ? 11.475 -2.364 -11.475 1.00 93.62 195 ARG A C 1
ATOM 1511 O O . ARG A 1 195 ? 10.443 -2.096 -12.091 1.00 93.62 195 ARG A O 1
ATOM 1518 N N . THR A 1 196 ? 11.507 -2.606 -10.170 1.00 93.00 196 THR A N 1
ATOM 1519 C CA . THR A 1 196 ? 10.296 -2.767 -9.366 1.00 93.00 196 THR A CA 1
ATOM 1520 C C . THR A 1 196 ? 10.370 -1.910 -8.109 1.00 93.00 196 THR A C 1
ATOM 1522 O O . THR A 1 196 ? 11.361 -1.925 -7.390 1.00 93.00 196 THR A O 1
ATOM 1525 N N . PHE A 1 197 ? 9.309 -1.169 -7.818 1.00 94.38 197 PHE A N 1
ATOM 1526 C CA . PHE A 1 1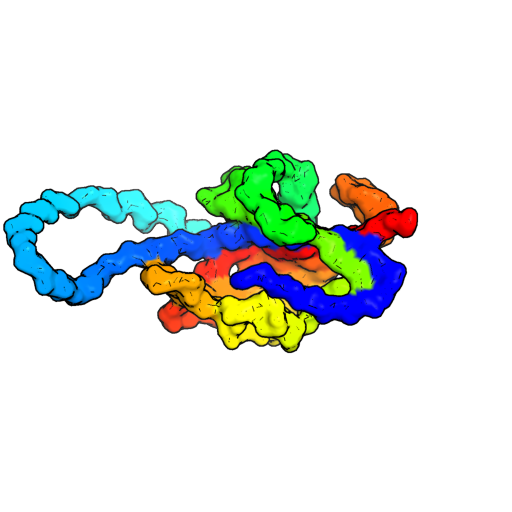97 ? 9.100 -0.488 -6.548 1.00 94.38 197 PHE A CA 1
ATOM 1527 C C . PHE A 1 197 ? 8.092 -1.281 -5.727 1.00 94.38 197 PHE A C 1
ATOM 1529 O O . PHE A 1 197 ? 7.014 -1.623 -6.218 1.00 94.38 197 PHE A O 1
ATOM 1536 N N . ILE A 1 198 ? 8.429 -1.548 -4.470 1.00 94.44 198 ILE A N 1
ATOM 1537 C CA . ILE A 1 198 ? 7.562 -2.250 -3.531 1.00 94.44 198 ILE A CA 1
ATOM 1538 C C . ILE A 1 198 ? 7.360 -1.355 -2.315 1.00 94.44 198 ILE A C 1
ATOM 1540 O O . ILE A 1 198 ? 8.319 -0.865 -1.728 1.00 94.44 198 ILE A O 1
ATOM 1544 N N . ASP A 1 199 ? 6.114 -1.160 -1.910 1.00 94.19 199 ASP A N 1
ATOM 1545 C CA . ASP A 1 199 ? 5.761 -0.474 -0.672 1.00 94.19 199 ASP A CA 1
ATOM 1546 C C . ASP A 1 199 ? 4.725 -1.308 0.061 1.00 94.19 199 ASP A C 1
ATOM 1548 O O . ASP A 1 199 ? 3.615 -1.451 -0.433 1.00 94.19 199 ASP A O 1
ATOM 1552 N N . ALA A 1 200 ? 5.073 -1.876 1.209 1.00 94.56 200 ALA A N 1
ATOM 1553 C CA . ALA A 1 200 ? 4.202 -2.773 1.953 1.00 94.56 200 ALA A CA 1
ATOM 1554 C C . ALA A 1 200 ? 4.029 -2.316 3.393 1.00 94.56 200 ALA A C 1
ATOM 1556 O O . ALA A 1 200 ? 4.960 -1.818 4.022 1.00 94.56 200 ALA A O 1
ATOM 1557 N N . GLY A 1 201 ? 2.858 -2.573 3.958 1.00 94.00 201 GLY A N 1
ATOM 1558 C CA . GLY A 1 201 ? 2.566 -2.252 5.334 1.00 94.00 201 GLY A CA 1
ATOM 1559 C C . GLY A 1 201 ? 1.679 -3.248 6.052 1.00 94.00 201 GLY A C 1
ATOM 1560 O O . GLY A 1 201 ? 0.872 -3.971 5.464 1.00 94.00 201 GLY A O 1
ATOM 1561 N N . VAL A 1 202 ? 1.862 -3.269 7.367 1.00 93.06 202 VAL A N 1
ATOM 1562 C CA . VAL A 1 202 ? 1.124 -4.103 8.317 1.00 93.06 202 VAL A CA 1
ATOM 1563 C C . VAL A 1 202 ? 0.776 -3.292 9.558 1.00 93.06 202 VAL A C 1
ATOM 1565 O O . VAL A 1 202 ? 1.500 -2.370 9.940 1.00 93.06 202 VAL A O 1
ATOM 1568 N N . SER A 1 203 ? -0.336 -3.625 10.203 1.00 93.62 203 SER A N 1
ATOM 1569 C CA . SER A 1 203 ? -0.748 -2.967 11.434 1.00 93.62 203 SER A CA 1
ATOM 1570 C C . SER A 1 203 ? 0.246 -3.215 12.557 1.00 93.62 203 SER A C 1
ATOM 1572 O O . SER A 1 203 ? 0.640 -4.350 12.822 1.00 93.62 203 SER A O 1
ATOM 1574 N N . VAL A 1 204 ? 0.581 -2.145 13.270 1.00 94.56 204 VAL A N 1
ATOM 1575 C CA . VAL A 1 204 ? 1.424 -2.175 14.466 1.00 94.56 204 VAL A CA 1
ATOM 1576 C C . VAL A 1 204 ? 0.760 -1.389 15.593 1.00 94.56 204 VAL A C 1
ATOM 1578 O O . VAL A 1 204 ? -0.175 -0.617 15.380 1.00 94.56 204 VAL A O 1
ATOM 1581 N N . LYS A 1 205 ? 1.233 -1.590 16.823 1.00 94.44 205 LYS A N 1
ATOM 1582 C CA . LYS A 1 205 ? 0.843 -0.758 17.967 1.00 94.44 205 LYS A CA 1
ATOM 1583 C C . LYS A 1 205 ? 1.859 0.363 18.122 1.00 94.44 205 LYS A C 1
ATOM 1585 O O . LYS A 1 205 ? 3.054 0.104 18.037 1.00 94.44 205 LYS A O 1
ATOM 1590 N N . HIS A 1 206 ? 1.390 1.577 18.393 1.00 95.12 206 HIS A N 1
ATOM 1591 C CA . HIS A 1 206 ? 2.265 2.720 18.628 1.00 95.12 206 HIS A CA 1
ATOM 1592 C C . HIS A 1 206 ? 1.710 3.599 19.761 1.00 95.12 206 HIS A C 1
ATOM 1594 O O . HIS A 1 206 ? 0.527 3.946 19.724 1.00 95.12 206 HIS A O 1
ATOM 1600 N N . PRO A 1 207 ? 2.525 3.984 20.762 1.00 94.75 207 PRO A N 1
ATOM 1601 C CA . PRO A 1 207 ? 2.045 4.687 21.953 1.00 94.75 207 PRO A CA 1
ATOM 1602 C C . PRO A 1 207 ? 1.475 6.082 21.659 1.00 94.75 207 PRO A C 1
ATOM 1604 O O . PRO A 1 207 ? 0.561 6.512 22.353 1.00 94.75 207 PRO A O 1
ATOM 1607 N N . LYS A 1 208 ? 1.948 6.768 20.607 1.00 94.31 208 LYS A N 1
ATOM 1608 C CA . LYS A 1 208 ? 1.400 8.077 20.188 1.00 94.31 208 LYS A CA 1
ATOM 1609 C C . LYS A 1 208 ? 0.032 7.993 19.488 1.00 94.31 208 LYS A C 1
ATOM 1611 O O . LYS A 1 208 ? -0.563 9.025 19.217 1.00 94.31 208 LYS A O 1
ATOM 1616 N N . ALA A 1 209 ? -0.461 6.791 19.180 1.00 95.19 209 ALA A N 1
ATOM 1617 C CA . ALA A 1 209 ? -1.737 6.588 18.489 1.00 95.19 209 ALA A CA 1
ATOM 1618 C C . ALA A 1 209 ? -2.568 5.457 19.136 1.00 95.19 209 ALA A C 1
ATOM 1620 O O . ALA A 1 209 ? -2.830 4.421 18.500 1.00 95.19 209 ALA A O 1
ATOM 1621 N N . PRO A 1 210 ? -2.991 5.632 20.408 1.00 93.94 210 PRO A N 1
ATOM 1622 C CA . PRO A 1 210 ? -3.921 4.709 21.055 1.00 93.94 210 PRO A CA 1
ATOM 1623 C C . PRO A 1 210 ? -5.267 4.680 20.314 1.00 93.94 210 PRO A C 1
ATOM 1625 O O . PRO A 1 210 ? -5.533 5.516 19.451 1.00 93.94 210 PRO A O 1
ATOM 1628 N N . GLU A 1 211 ? -6.109 3.694 20.618 1.00 91.19 211 GLU A N 1
ATOM 1629 C CA . GLU A 1 211 ? -7.438 3.579 20.006 1.00 91.19 211 GLU A CA 1
ATOM 1630 C C . GLU A 1 211 ? -8.279 4.833 20.280 1.00 91.19 211 GLU A C 1
ATOM 1632 O O . GLU A 1 211 ? -8.446 5.264 21.424 1.00 91.19 211 GLU A O 1
ATOM 1637 N N . LYS A 1 212 ? -8.796 5.442 19.210 1.00 89.69 212 LYS A N 1
ATOM 1638 C CA . LYS A 1 212 ? -9.548 6.695 19.278 1.00 89.69 212 LYS A CA 1
ATOM 1639 C C . LYS A 1 212 ? -11.037 6.415 19.493 1.00 89.69 212 LYS A C 1
ATOM 1641 O O . LYS A 1 212 ? -11.654 5.652 18.754 1.00 89.69 212 LYS A O 1
ATOM 1646 N N . LYS A 1 213 ? -11.660 7.094 20.462 1.00 91.94 213 LYS A N 1
ATOM 1647 C CA . LYS A 1 213 ? -13.113 6.993 20.701 1.00 91.94 213 LYS A CA 1
ATOM 1648 C C . LYS A 1 213 ? -13.902 7.336 19.428 1.00 91.94 213 LYS A C 1
ATOM 1650 O O . LYS A 1 213 ? -13.651 8.359 18.796 1.00 91.94 213 LYS A O 1
ATOM 1655 N N . GLY A 1 214 ? -14.882 6.498 19.083 1.00 90.06 214 GLY A N 1
ATOM 1656 C CA . GLY A 1 214 ? -15.728 6.669 17.893 1.00 90.06 214 GLY A CA 1
ATOM 1657 C C . GLY A 1 214 ? -15.113 6.148 16.588 1.00 90.06 214 GLY A C 1
ATOM 1658 O O . GLY A 1 214 ? -15.761 6.236 15.547 1.00 90.06 214 GLY A O 1
ATOM 1659 N N . TYR A 1 215 ? -13.900 5.594 16.646 1.00 92.75 215 TYR A N 1
ATOM 1660 C CA . TYR A 1 215 ? -13.246 4.910 15.538 1.00 92.75 215 TYR A CA 1
ATOM 1661 C C . TYR A 1 215 ? -13.113 3.419 15.856 1.00 92.75 215 TYR A C 1
ATOM 1663 O O . TYR A 1 215 ? -12.923 3.029 17.007 1.00 92.75 215 TYR A O 1
ATOM 1671 N N . VAL A 1 216 ? -13.218 2.587 14.823 1.00 92.38 216 VAL A N 1
ATOM 1672 C CA . VAL A 1 216 ? -12.839 1.172 14.872 1.00 92.38 216 VAL A CA 1
ATOM 1673 C C . VAL A 1 216 ? -11.415 1.046 14.334 1.00 92.38 216 VAL A C 1
ATOM 1675 O O . VAL A 1 216 ? -11.156 1.439 13.194 1.00 92.38 216 VAL A O 1
ATOM 1678 N N . ARG A 1 217 ? -10.503 0.494 15.141 1.00 94.38 217 ARG A N 1
ATOM 1679 C CA . ARG A 1 217 ? -9.109 0.268 14.743 1.00 94.38 217 ARG A CA 1
ATOM 1680 C C . ARG A 1 217 ? -9.027 -0.850 13.714 1.00 94.38 217 ARG A C 1
ATOM 1682 O O . ARG A 1 217 ? -9.297 -2.005 14.021 1.00 94.38 217 ARG A O 1
ATOM 1689 N N . LEU A 1 218 ? -8.626 -0.500 12.498 1.00 91.19 218 LEU A N 1
ATOM 1690 C CA . LEU A 1 218 ? -8.375 -1.449 11.425 1.00 91.19 218 LEU A CA 1
ATOM 1691 C C . LEU A 1 218 ? -7.161 -2.312 11.736 1.00 91.19 218 LEU A C 1
ATOM 1693 O O . LEU A 1 218 ? -6.117 -1.819 12.179 1.00 91.19 218 LEU A O 1
ATOM 1697 N N . LYS A 1 219 ? -7.289 -3.592 11.388 1.00 89.62 219 LYS A N 1
ATOM 1698 C CA . LYS A 1 219 ? -6.178 -4.530 11.327 1.00 89.62 219 LYS A CA 1
ATOM 1699 C C . LYS A 1 219 ? -5.789 -4.748 9.865 1.00 89.62 219 LYS A C 1
ATOM 1701 O O . LYS A 1 219 ? -6.454 -5.449 9.106 1.00 89.62 219 LYS A O 1
ATOM 1706 N N . VAL A 1 220 ? -4.686 -4.128 9.472 1.00 89.38 220 VAL A N 1
ATOM 1707 C CA . VAL A 1 220 ? -4.039 -4.293 8.170 1.00 89.38 220 VAL A CA 1
ATOM 1708 C C . VAL A 1 220 ? -3.083 -5.471 8.270 1.00 89.38 220 VAL A C 1
ATOM 1710 O O . VAL A 1 220 ? -2.052 -5.398 8.933 1.00 89.38 220 VAL A O 1
ATOM 1713 N N . PHE A 1 221 ? -3.420 -6.587 7.641 1.00 88.75 221 PHE A N 1
ATOM 1714 C CA . PHE A 1 221 ? -2.556 -7.768 7.682 1.00 88.75 221 PHE A CA 1
ATOM 1715 C C . PHE A 1 221 ? -1.463 -7.712 6.618 1.00 88.75 221 PHE A C 1
ATOM 1717 O O . PHE A 1 221 ? -0.405 -8.309 6.820 1.00 88.75 221 PHE A O 1
ATOM 1724 N N . CYS A 1 222 ? -1.753 -7.075 5.484 1.00 89.19 222 CYS A N 1
ATOM 1725 C CA . CYS A 1 222 ? -0.829 -6.762 4.403 1.00 89.19 222 CYS A CA 1
ATOM 1726 C C . CYS A 1 222 ? -1.527 -5.768 3.466 1.00 89.19 222 CYS A C 1
ATOM 1728 O O . CYS A 1 222 ? -2.627 -6.032 2.988 1.00 89.19 222 CYS A O 1
ATOM 1730 N N . ALA A 1 223 ? -0.921 -4.621 3.206 1.00 90.19 223 ALA A N 1
ATOM 1731 C CA . ALA A 1 223 ? -1.394 -3.691 2.189 1.00 90.19 223 ALA A CA 1
ATOM 1732 C C . ALA A 1 223 ? -0.197 -3.012 1.543 1.00 90.19 223 ALA A C 1
ATOM 1734 O O . ALA A 1 223 ? 0.818 -2.824 2.203 1.00 90.19 223 ALA A O 1
ATOM 1735 N N . GLY A 1 224 ? -0.297 -2.629 0.279 1.00 92.69 224 GLY A N 1
ATOM 1736 C CA . GLY A 1 224 ? 0.841 -2.060 -0.406 1.00 92.69 224 GLY A CA 1
ATOM 1737 C C . GLY A 1 224 ? 0.700 -1.916 -1.908 1.00 92.69 224 GLY A C 1
ATOM 1738 O O . GLY A 1 224 ? -0.385 -2.019 -2.477 1.00 92.69 224 GLY A O 1
ATOM 1739 N N . TYR A 1 225 ? 1.838 -1.672 -2.537 1.00 91.75 225 TYR A N 1
ATOM 1740 C CA . TYR A 1 225 ? 2.001 -1.430 -3.958 1.00 91.75 225 TYR A CA 1
ATOM 1741 C C . TYR A 1 225 ? 3.176 -2.259 -4.461 1.00 91.75 225 TYR A C 1
ATOM 1743 O O . TYR A 1 225 ? 4.226 -2.296 -3.822 1.00 91.75 225 TYR A O 1
ATOM 1751 N N . ILE A 1 226 ? 2.996 -2.890 -5.616 1.00 94.75 226 ILE A N 1
ATOM 1752 C CA . ILE A 1 226 ? 4.076 -3.394 -6.460 1.00 94.75 226 ILE A CA 1
ATOM 1753 C C . ILE A 1 226 ? 3.937 -2.651 -7.786 1.00 94.75 226 ILE A C 1
ATOM 1755 O O . ILE A 1 226 ? 2.955 -2.844 -8.501 1.00 94.75 226 ILE A O 1
ATOM 1759 N N . ALA A 1 227 ? 4.874 -1.762 -8.089 1.00 94.00 227 ALA A N 1
ATOM 1760 C CA . ALA A 1 227 ? 4.932 -1.051 -9.359 1.00 94.00 227 ALA A CA 1
ATOM 1761 C C . ALA A 1 227 ? 6.136 -1.536 -10.158 1.00 94.00 227 ALA A C 1
ATOM 1763 O O . ALA A 1 227 ? 7.224 -1.662 -9.606 1.00 94.00 227 ALA A O 1
ATOM 1764 N N . GLN A 1 228 ? 5.935 -1.814 -11.438 1.00 91.88 228 GLN A N 1
ATOM 1765 C CA . GLN A 1 228 ? 6.959 -2.324 -12.342 1.00 91.88 228 GLN A CA 1
ATOM 1766 C C . GLN A 1 228 ? 6.991 -1.449 -13.587 1.00 91.88 228 GLN A C 1
ATOM 1768 O O . GLN A 1 228 ? 5.935 -1.090 -14.118 1.00 91.88 228 GLN A O 1
ATOM 1773 N N . GLU A 1 229 ? 8.192 -1.095 -14.039 1.00 88.81 229 GLU A N 1
ATOM 1774 C CA . GLU A 1 229 ? 8.358 -0.460 -15.349 1.00 88.81 229 GLU A CA 1
ATOM 1775 C C . GLU A 1 229 ? 7.786 -1.381 -16.434 1.00 88.81 229 GLU A C 1
ATOM 1777 O O . GLU A 1 229 ? 7.974 -2.595 -16.371 1.00 88.81 229 GLU A O 1
ATOM 1782 N N . LEU A 1 230 ? 7.057 -0.819 -17.401 1.00 79.38 230 LEU A N 1
ATOM 1783 C CA . LEU A 1 230 ? 6.712 -1.568 -18.605 1.00 79.38 230 LEU A CA 1
ATOM 1784 C C . LEU A 1 230 ? 7.927 -1.582 -19.531 1.00 79.38 230 LEU A C 1
ATOM 1786 O O . LEU A 1 230 ? 8.679 -0.605 -19.585 1.00 79.38 230 LEU A O 1
ATOM 1790 N N . GLU A 1 231 ? 8.120 -2.690 -20.245 1.00 66.81 231 GLU A N 1
ATOM 1791 C CA . GLU A 1 231 ? 9.058 -2.702 -21.366 1.00 66.81 231 GLU A CA 1
ATOM 1792 C C . GLU A 1 231 ? 8.681 -1.583 -22.359 1.00 66.81 231 GLU A C 1
ATOM 1794 O O . GLU A 1 231 ? 7.485 -1.347 -22.572 1.00 66.81 231 GLU A O 1
ATOM 1799 N N . PRO A 1 232 ? 9.675 -0.852 -22.895 1.00 54.28 232 PRO A N 1
ATOM 1800 C CA . PRO A 1 232 ? 9.448 0.174 -23.908 1.00 54.28 232 PRO A CA 1
ATOM 1801 C C . PRO A 1 232 ? 8.882 -0.391 -25.217 1.00 54.28 232 PRO A C 1
ATOM 1803 O O . PRO A 1 232 ? 9.173 -1.563 -25.545 1.00 54.28 232 PRO A O 1
#

Secondary structure (DSSP, 8-state):
------PPP-S-EEEEEEEEEEE---------------S-----------TTSSSSSS----------S--HHHHHHHHHHHHS--EEEEEETTEEEEEEEETTEEEEEEEEEEEEES-HHHHHHHHH-HHHHTTT-TTEEEEEEEEE-SSSEEEEEEEE--SSTTPPEEEEEEEEEEEEE-HHHHHHTTS-SS-EEEEEEEE---TTSPPPTTEEE-EEEEEEEEEEEPP-

Organism: NCBI:txid73025

Radius of gyration: 20.73 Å; chains: 1; bounding box: 67×34×49 Å

InterPro domains:
  IPR002913 START domain [PF01852] (102-231)
  IPR002913 START domain [PS50848] (126-232)
  IPR023393 START-like domain superfamily [G3DSA:3.30.530.20] (48-232)
  IPR051213 START domain-containing lipid transfer [PTHR19308] (62-228)

pLDDT: mean 73.76, std 25.18, range [25.08, 96.44]

Foldseek 3Di:
DQDPQCLPFDAFKWKKKWKFDWDDQDQPPPPDPDDPDDDDDDDDDDDDDPPPPPPPPPPPDDDDDDPPDDDVQQLVQLCCVPPFPWAWDDDDDQKTKTWGDDPVGPDIMIMIMGMDRDDPVSVVVLVPDLVNVVSRDVQWPDKDFPDDPDPFKTWMKTWGDQPDPSGFTAIFTKIKGKDWDALVRCVVSVHHSFTKIKIKIFGDDDPVDDDDPRHDYMGGHMTIMIMGTDDD